Protein 3PMC (pdb70)

InterPro domains:
  IPR018984 Histidine kinase, N-terminal [PF09385] (6-133)

Foldseek 3Di:
DDVLLVVCVVCVVVLLVVLVVPADADPLQPCSVVVSVLVSVLSVVLSCLVVVNDDLVVCLVSLLVLLVSCVVSVDDCVSVVVSLVSSLVVSLVVLVVVDDDPVVNVVVVVSSCVNSVSSSVSNVVSNVVVVD/DDPLLVVCVVCVVVLLVVLLVVADDDPQQPCSVVVSVLSSVLSVVLSCLLVVNDDLVVCLVSLLVVLVSCLVRVDDLVSVVVSLVSSLVVSLVVLVVVPDDPVVNVSVVVSSCVNSVSSSVSNVVSNVVVND

B-factor: mean 22.73, std 10.85, range [8.22, 126.39]

CATH classification: 1.10.490.70

Organism: Bacillus anthracis (NCBI:txid1392)

Solvent-accessible surface area: 14023 Å² total; per-residue (Å²): 249,24,122,1,6,163,81,0,106,132,127,75,137,136,15,13,46,43,21,110,137,105,20,59,48,82,146,175,10,80,73,61,96,50,23,31,119,13,14,81,90,15,13,56,2,1,8,68,27,5,88,134,106,29,59,42,116,90,1,34,130,10,0,112,82,11,0,105,11,16,24,66,9,185,16,27,0,0,28,17,1,57,12,11,14,22,14,8,96,46,2,22,63,11,2,63,153,53,124,22,97,41,147,58,4,36,49,10,0,114,45,0,16,73,2,10,29,33,7,15,42,70,0,0,52,5,4,28,101,61,110,108,232,24,121,2,6,182,75,0,118,136,99,50,157,127,16,15,61,64,22,120,170,127,19,65,49,109,145,143,4,78,70,58,109,38,22,28,115,11,13,83,96,15,10,37,4,2,4,71,28,5,91,129,121,26,39,42,120,96,1,37,127,7,0,80,64,10,0,115,14,15,36,87,1,161,5,7,0,0,19,16,1,58,13,11,14,22,15,7,97,61,2,20,55,13,2,60,149,56,113,21,93,51,148,46,4,41,49,10,0,126,45,0,14,72,2,10,27,39,6,15,54,48,0,0,47,6,1,21,110,78,97,121

Sequence (264 aa):
KCLLCRYLKERQEKFISDDWKKKKVIIRERDPYKEEIIKNGEHLLSAFIMYLKEEISLQEIEITSKKIARERIDAKVNIAEFIHNTNVAKIEIMNILTLLNPDLQQYQALVKKINQFFDHLIYYTVHSYYEQKAKCLLCRYLKERQEKFISSDWKKKVIIRERDPYKEEIIKNGEHLLSAFIMYLKEEISLQEIEITSKKIARERIDAKVNIAEFIHNTNVAKIEIMNILTLLNPDLQQYQALVKKINQFFDHLIYYTVHSYYEQKA

Nearest PDB structures (foldseek):
  3pmc-assembly1_B  TM=1.005E+00  e=5.999E-17  Bacillus anthracis
  3pmd-assembly1_A-2  TM=9.878E-01  e=1.302E-11  Bacillus anthracis
  5ohe-assembly2_D  TM=7.450E-01  e=3.842E-01  Anaeromyxobacter sp. Fw109-5
  5ohf-assembly2_C  TM=7.353E-01  e=4.047E-01  Anaeromyxobacter sp. Fw109-5
  4zva-assembly1_B  TM=7.658E-01  e=6.138E-01  Escherichia coli K-12

Secondary structure (DSSP, 8-state):
--HHHHHHHHTHHHHHHHHHTTS---TT-TTHHHHHHHHHHHHHHHHHHHTTSS-GGGGHHHHHHHHHHHHHHT--THHHHHHHHHHHHHHHHHHHHT---HHHHHHHHHHHHHHHHHHHHHHHHHHHHHH-/--HHHHHHHHHHHHHHHHHHTTS---TT-TTHHHHHHHHHHHHHHHHHHHTT-S-GGGGHHHHHHHHHHHHHHT--THHHHHHHHHHHHHHHHHHHHH---HHHHHHHHHHHHHHHHHHHHHHHHHHHHHH-

Radius of gyration: 18.43 Å; Cα contacts (8 Å, |Δi|>4): 220; chains: 2; bounding box: 42×44×47 Å

Structure (mmCIF, N/CA/C/O backbone):
data_3PMC
#
_entry.id   3PMC
#
_cell.length_a   44.110
_cell.length_b   62.620
_cell.length_c   124.760
_cell.angle_alpha   90.00
_cell.angle_beta   90.00
_cell.angle_gamma   90.00
#
_symmetry.space_group_name_H-M   'P 21 21 21'
#
loop_
_entity.id
_entity.type
_entity.pdbx_description
1 polymer 'Uncharacterized protein pXO2-61/BXB0075/GBAA_pXO2_0075'
2 non-polymer 'IODIDE ION'
3 non-polymer 'CHLORIDE ION'
4 water water
#
loop_
_atom_site.group_PDB
_atom_site.id
_atom_site.type_symbol
_atom_site.label_atom_id
_atom_site.label_alt_id
_atom_site.label_comp_id
_atom_site.label_asym_id
_atom_site.label_entity_id
_atom_site.label_seq_id
_atom_site.pdbx_PDB_ins_code
_atom_site.Cartn_x
_atom_site.Cartn_y
_atom_site.Cartn_z
_atom_site.occupancy
_atom_site.B_iso_or_equiv
_atom_site.auth_seq_id
_atom_site.auth_comp_id
_atom_site.auth_asym_id
_atom_site.auth_atom_id
_atom_site.pdbx_PDB_model_num
ATOM 1 N N . LYS A 1 8 ? 16.337 23.297 30.484 1.00 48.50 5 LYS A N 1
ATOM 2 C CA . LYS A 1 8 ? 15.413 24.368 30.967 1.00 47.82 5 LYS A CA 1
ATOM 3 C C . LYS A 1 8 ? 14.070 24.311 30.236 1.00 45.53 5 LYS A C 1
ATOM 4 O O . LYS A 1 8 ? 13.266 25.243 30.322 1.00 46.96 5 LYS A O 1
ATOM 10 N N . CYS A 1 9 ? 13.834 23.212 29.521 1.00 42.34 6 CYS A N 1
ATOM 11 C CA . CYS A 1 9 ? 12.650 23.071 28.688 1.00 38.28 6 CYS A CA 1
ATOM 12 C C . CYS A 1 9 ? 12.201 21.599 28.552 1.00 34.12 6 CYS A C 1
ATOM 13 O O . CYS A 1 9 ? 12.716 20.819 27.729 1.00 30.33 6 CYS A O 1
ATOM 16 N N . LEU A 1 10 ? 11.228 21.234 29.378 1.00 28.81 7 LEU A N 1
ATOM 17 C CA . LEU A 1 10 ? 10.665 19.884 29.365 1.00 25.92 7 LEU A CA 1
ATOM 18 C C . LEU A 1 10 ? 9.888 19.621 28.084 1.00 24.19 7 LEU A C 1
ATOM 19 O O . LEU A 1 10 ? 9.786 18.494 27.627 1.00 22.49 7 LEU A O 1
ATOM 24 N N . LEU A 1 11 ? 9.317 20.672 27.518 1.00 21.75 8 LEU A N 1
ATOM 25 C CA . LEU A 1 11 ? 8.589 20.538 26.276 1.00 21.37 8 LEU A CA 1
ATOM 26 C C . LEU A 1 11 ? 9.477 19.979 25.169 1.00 20.82 8 LEU A C 1
ATOM 27 O O . LEU A 1 11 ? 9.061 19.080 24.443 1.00 20.68 8 LEU A O 1
ATOM 32 N N . CYS A 1 12 ? 10.689 20.509 25.068 1.00 22.38 9 CYS A N 1
ATOM 33 C CA . CYS A 1 12 ? 11.674 20.007 24.112 1.00 23.69 9 CYS A CA 1
ATOM 34 C C . CYS A 1 12 ? 11.999 18.543 24.327 1.00 23.55 9 CYS A C 1
ATOM 35 O O . CYS A 1 12 ? 12.013 17.754 23.391 1.00 23.24 9 CYS A O 1
ATOM 38 N N . ARG A 1 13 ? 12.259 18.181 25.581 1.00 23.54 10 ARG A N 1
ATOM 39 C CA . ARG A 1 13 ? 12.619 16.805 25.913 1.00 23.70 10 ARG A CA 1
ATOM 40 C C . ARG A 1 13 ? 11.489 15.853 25.564 1.00 21.67 10 ARG A C 1
ATOM 41 O O . ARG A 1 13 ? 11.705 14.769 25.024 1.00 22.81 10 ARG A O 1
ATOM 49 N N . TYR A 1 14 ? 10.269 16.262 25.893 1.00 19.42 11 TYR A N 1
ATOM 50 C CA . TYR A 1 14 ? 9.096 15.467 25.620 1.00 18.85 11 TYR A CA 1
ATOM 51 C C . TYR A 1 14 ? 8.969 15.239 24.119 1.00 19.69 11 TYR A C 1
ATOM 52 O O . TYR A 1 14 ? 8.807 14.120 23.671 1.00 20.51 11 TYR A O 1
ATOM 61 N N . LEU A 1 15 ? 9.025 16.319 23.354 1.00 19.47 12 LEU A N 1
ATOM 62 C CA . LEU A 1 15 ? 8.899 16.221 21.906 1.00 20.72 12 LEU A CA 1
ATOM 63 C C . LEU A 1 15 ? 10.049 15.446 21.293 1.00 21.21 12 LEU A C 1
ATOM 64 O O . LEU A 1 15 ? 9.824 14.695 20.353 1.00 24.28 12 LEU A O 1
ATOM 69 N N . LYS A 1 16 ? 11.269 15.660 21.791 1.00 23.28 13 LYS A N 1
ATOM 70 C CA . LYS A 1 16 ? 12.447 14.954 21.260 1.00 26.53 13 LYS A CA 1
ATOM 71 C C . LYS A 1 16 ? 12.267 13.456 21.443 1.00 27.91 13 LYS A C 1
ATOM 72 O O . LYS A 1 16 ? 12.509 12.683 20.518 1.00 29.37 13 LYS A O 1
ATOM 78 N N . GLU A 1 17 ? 11.822 13.054 22.634 1.00 27.38 14 GLU A N 1
ATOM 79 C CA . GLU A 1 17 ? 11.569 11.650 22.938 1.00 29.35 14 GLU A CA 1
ATOM 80 C C . GLU A 1 17 ? 10.381 11.028 22.244 1.00 28.78 14 GLU A C 1
ATOM 81 O O . GLU A 1 17 ? 10.444 9.857 21.870 1.00 30.43 14 GLU A O 1
ATOM 87 N N . ARG A 1 18 ? 9.308 11.802 22.062 1.00 25.78 15 ARG A N 1
ATOM 88 C CA . ARG A 1 18 ? 8.040 11.280 21.578 1.00 25.65 15 ARG A CA 1
ATOM 89 C C . ARG A 1 18 ? 7.856 11.614 20.083 1.00 24.86 15 ARG A C 1
ATOM 90 O O . ARG A 1 18 ? 6.747 11.490 19.576 1.00 26.06 15 ARG A O 1
ATOM 98 N N . GLN A 1 19 ? 8.936 12.026 19.414 1.00 25.76 16 GLN A N 1
ATOM 99 C CA . GLN A 1 19 ? 8.876 12.573 18.028 1.00 28.17 16 GLN A CA 1
ATOM 100 C C . GLN A 1 19 ? 8.218 11.669 16.995 1.00 27.01 16 GLN A C 1
ATOM 101 O O . GLN A 1 19 ? 7.391 12.127 16.191 1.00 25.58 16 GLN A O 1
ATOM 107 N N . GLU A 1 20 ? 8.585 10.389 16.996 1.00 28.29 17 GLU A N 1
ATOM 108 C CA . GLU A 1 20 ? 7.992 9.424 16.074 1.00 29.31 17 GLU A CA 1
ATOM 109 C C . GLU A 1 20 ? 6.496 9.296 16.363 1.00 26.94 17 GLU A C 1
ATOM 110 O O . GLU A 1 20 ? 5.676 9.344 15.440 1.00 28.97 17 GLU A O 1
ATOM 116 N N . LYS A 1 21 ? 6.133 9.247 17.643 1.00 26.13 18 LYS A N 1
ATOM 117 C CA . LYS A 1 21 ? 4.718 9.180 18.042 1.00 24.95 18 LYS A CA 1
ATOM 118 C C . LYS A 1 21 ? 3.942 10.480 17.702 1.00 24.04 18 LYS A C 1
ATOM 119 O O . LYS A 1 21 ? 2.809 10.434 17.241 1.00 24.30 18 LYS A O 1
ATOM 125 N N . PHE A 1 22 ? 4.529 11.633 17.972 1.00 21.99 19 PHE A N 1
ATOM 126 C CA . PHE A 1 22 ? 3.862 12.890 17.662 1.00 21.13 19 PHE A CA 1
ATOM 127 C C . PHE A 1 22 ? 3.481 12.914 16.181 1.00 20.56 19 PHE A C 1
ATOM 128 O O . PHE A 1 22 ? 2.364 13.296 15.821 1.00 18.54 19 PHE A O 1
ATOM 136 N N . ILE A 1 23 ? 4.442 12.544 15.336 1.00 20.04 20 ILE A N 1
ATOM 137 C CA . ILE A 1 23 ? 4.242 12.586 13.888 1.00 20.81 20 ILE A CA 1
ATOM 138 C C . ILE A 1 23 ? 3.188 11.569 13.476 1.00 21.15 20 ILE A C 1
ATOM 139 O O . ILE A 1 23 ? 2.367 11.833 12.603 1.00 21.26 20 ILE A O 1
ATOM 144 N N . SER A 1 24 ? 3.225 10.387 14.091 1.00 22.96 21 SER A N 1
ATOM 145 C CA . SER A 1 24 ? 2.239 9.369 13.806 1.00 24.69 21 SER A CA 1
ATOM 146 C C . SER A 1 24 ? 0.813 9.836 14.091 1.00 24.54 21 SER A C 1
ATOM 147 O O . SER A 1 24 ? -0.073 9.652 13.268 1.00 26.95 21 SER A O 1
ATOM 151 N N . ASP A 1 25 ? 0.615 10.480 15.239 1.00 24.66 22 ASP A N 1
ATOM 152 C CA A ASP A 1 25 ? -0.684 11.035 15.641 0.50 25.29 22 ASP A CA 1
ATOM 153 C CA B ASP A 1 25 ? -0.694 11.008 15.614 0.50 24.97 22 ASP A CA 1
ATOM 154 C C . ASP A 1 25 ? -1.114 12.163 14.698 1.00 24.14 22 ASP A C 1
ATOM 155 O O . ASP A 1 25 ? -2.280 12.274 14.326 1.00 23.91 22 ASP A O 1
ATOM 164 N N . TRP A 1 26 ? -0.161 13.010 14.347 1.00 20.74 23 TRP A N 1
ATOM 165 C CA . TRP A 1 26 ? -0.404 14.143 13.449 1.00 18.44 23 TRP A CA 1
ATOM 166 C C . TRP A 1 26 ? -0.887 13.678 12.083 1.00 20.01 23 TRP A C 1
ATOM 167 O O . TRP A 1 26 ? -1.868 14.215 11.542 1.00 18.20 23 TRP A O 1
ATOM 178 N N . LYS A 1 27 ? -0.214 12.661 11.545 1.00 20.52 24 LYS A N 1
ATOM 179 C CA A LYS A 1 27 ? -0.538 12.109 10.234 0.50 23.12 24 LYS A CA 1
ATOM 180 C CA B LYS A 1 27 ? -0.547 12.122 10.229 0.50 23.17 24 LYS A CA 1
ATOM 181 C C . LYS A 1 27 ? -2.005 11.672 10.180 1.00 23.69 24 LYS A C 1
ATOM 182 O O . LYS A 1 27 ? -2.633 11.720 9.119 1.00 26.36 24 LYS A O 1
ATOM 193 N N . LYS A 1 28 ? -2.554 11.248 11.323 1.00 24.80 25 LYS A N 1
ATOM 194 C CA . LYS A 1 28 ? -3.961 10.805 11.403 1.00 26.61 25 LYS A CA 1
ATOM 195 C C . LYS A 1 28 ? -4.974 11.950 11.360 1.00 25.48 25 LYS A C 1
ATOM 196 O O . LYS A 1 28 ? -6.153 11.726 11.129 1.00 28.89 25 LYS A O 1
ATOM 202 N N . LYS A 1 29 ? -4.522 13.185 11.560 1.00 22.54 26 LYS A N 1
ATOM 203 C CA . LYS A 1 29 ? -5.424 14.325 11.704 1.00 22.05 26 LYS A CA 1
ATOM 204 C C . LYS A 1 29 ? -5.347 15.346 10.558 1.00 21.23 26 LYS A C 1
ATOM 205 O O . LYS A 1 29 ? -6.132 16.307 10.508 1.00 23.55 26 LYS A O 1
ATOM 211 N N . VAL A 1 30 ? -4.381 15.164 9.672 1.00 19.64 27 VAL A N 1
ATOM 212 C CA . VAL A 1 30 ? -4.125 16.132 8.600 1.00 17.46 27 VAL A CA 1
ATOM 213 C C . VAL A 1 30 ? -4.848 15.770 7.296 1.00 16.49 27 VAL A C 1
ATOM 214 O O . VAL A 1 30 ? -5.258 14.616 7.097 1.00 19.03 27 VAL A O 1
ATOM 218 N N . ILE A 1 31 ? -4.945 16.764 6.416 1.00 15.60 28 ILE A N 1
ATOM 219 C CA . ILE A 1 31 ? -5.489 16.599 5.073 1.00 14.69 28 ILE A CA 1
ATOM 220 C C . ILE A 1 31 ? -4.354 16.233 4.140 1.00 14.38 28 ILE A C 1
ATOM 221 O O . ILE A 1 31 ? -3.571 17.094 3.774 1.00 14.30 28 ILE A O 1
ATOM 226 N N . ILE A 1 32 ? -4.237 14.944 3.819 1.00 15.38 29 ILE A N 1
ATOM 227 C CA . ILE A 1 32 ? -3.217 14.461 2.896 1.00 15.61 29 ILE A CA 1
ATOM 228 C C . ILE A 1 32 ? -3.867 13.358 2.093 1.00 15.73 29 ILE A C 1
ATOM 229 O O . ILE A 1 32 ? -4.299 12.341 2.646 1.00 19.53 29 ILE A O 1
ATOM 234 N N . ARG A 1 33 ? -3.964 13.560 0.790 1.00 14.74 30 ARG A N 1
ATOM 235 C CA . ARG A 1 33 ? -4.626 12.567 -0.062 1.00 15.81 30 ARG A CA 1
ATOM 236 C C . ARG A 1 33 ? -3.592 11.653 -0.699 1.00 17.53 30 ARG A C 1
ATOM 237 O O . ARG A 1 33 ? -2.487 12.075 -1.020 1.00 17.26 30 ARG A O 1
ATOM 245 N N . GLU A 1 34 ? -3.978 10.408 -0.939 1.00 18.90 31 GLU A N 1
ATOM 246 C CA . GLU A 1 34 ? -3.074 9.447 -1.566 1.00 19.98 31 GLU A CA 1
ATOM 247 C C . GLU A 1 34 ? -2.630 9.905 -2.967 1.00 19.17 31 GLU A C 1
ATOM 248 O O . GLU A 1 34 ? -1.532 9.561 -3.425 1.00 21.74 31 GLU A O 1
ATOM 254 N N . ARG A 1 35 ? -3.467 10.698 -3.642 1.00 17.53 32 ARG A N 1
ATOM 255 C CA . ARG A 1 35 ? -3.139 11.249 -4.975 1.00 18.24 32 ARG A CA 1
ATOM 256 C C . ARG A 1 35 ? -2.126 12.386 -4.970 1.00 18.06 32 ARG A C 1
ATOM 257 O O . ARG A 1 35 ? -1.706 12.847 -6.032 1.00 20.62 32 ARG A O 1
ATOM 265 N N . ASP A 1 36 ? -1.755 12.859 -3.784 1.00 17.39 33 ASP A N 1
ATOM 266 C CA . ASP A 1 36 ? -0.800 13.952 -3.662 1.00 17.41 33 ASP A CA 1
ATOM 267 C C . ASP A 1 36 ? 0.579 13.497 -4.135 1.00 16.61 33 ASP A C 1
ATOM 268 O O . ASP A 1 36 ? 1.116 12.555 -3.587 1.00 17.92 33 ASP A O 1
ATOM 273 N N . PRO A 1 37 ? 1.155 14.191 -5.133 1.00 17.43 34 PRO A N 1
ATOM 274 C CA . PRO A 1 37 ? 2.447 13.754 -5.668 1.00 18.23 34 PRO A CA 1
ATOM 275 C C . PRO A 1 37 ? 3.588 13.842 -4.679 1.00 17.63 34 PRO A C 1
ATOM 276 O O . PRO A 1 37 ? 4.625 13.201 -4.882 1.00 19.91 34 PRO A O 1
ATOM 280 N N . TYR A 1 38 ? 3.398 14.630 -3.619 1.00 16.66 35 TYR A N 1
ATOM 281 C CA . TYR A 1 38 ? 4.406 14.780 -2.587 1.00 17.28 35 TYR A CA 1
ATOM 282 C C . TYR A 1 38 ? 3.929 14.314 -1.214 1.00 17.44 35 TYR A C 1
ATOM 283 O O . TYR A 1 38 ? 4.450 14.756 -0.192 1.00 17.57 35 TYR A O 1
ATOM 292 N N . LYS A 1 39 ? 2.996 13.364 -1.173 1.00 16.56 36 LYS A N 1
ATOM 293 C CA . LYS A 1 39 ? 2.509 12.884 0.109 1.00 18.03 36 LYS A CA 1
ATOM 294 C C . LYS A 1 39 ? 3.634 12.440 1.042 1.00 19.51 36 LYS A C 1
ATOM 295 O O . LYS A 1 39 ? 3.609 12.779 2.219 1.00 18.63 36 LYS A O 1
ATOM 301 N N . GLU A 1 40 ? 4.641 11.757 0.506 1.00 19.10 37 GLU A N 1
ATOM 302 C CA . GLU A 1 40 ? 5.719 11.244 1.347 1.00 19.72 37 GLU A CA 1
ATOM 303 C C . GLU A 1 40 ? 6.599 12.394 1.868 1.00 17.97 37 GLU A C 1
ATOM 304 O O . GLU A 1 40 ? 7.078 12.377 3.012 1.00 19.30 37 GLU A O 1
ATOM 310 N N . GLU A 1 41 ? 6.785 13.403 1.035 1.00 18.24 38 GLU A N 1
ATOM 311 C CA . GLU A 1 41 ? 7.582 14.566 1.407 1.00 18.75 38 GLU A CA 1
ATOM 312 C C . GLU A 1 41 ? 6.900 15.384 2.498 1.00 16.98 38 GLU A C 1
ATOM 313 O O . GLU A 1 41 ? 7.565 16.027 3.311 1.00 18.44 38 GLU A O 1
ATOM 319 N N . ILE A 1 42 ? 5.574 15.399 2.496 1.00 15.45 39 ILE A N 1
ATOM 320 C CA . ILE A 1 42 ? 4.844 16.134 3.538 1.00 14.64 39 ILE A CA 1
ATOM 321 C C . ILE A 1 42 ? 5.274 15.623 4.912 1.00 13.77 39 ILE A C 1
ATOM 322 O O . ILE A 1 42 ? 5.530 16.400 5.838 1.00 14.90 39 ILE A O 1
ATOM 327 N N . ILE A 1 43 ? 5.348 14.304 5.052 1.00 14.37 40 ILE A N 1
ATOM 328 C CA . ILE A 1 43 ? 5.734 13.702 6.308 1.00 15.42 40 ILE A CA 1
ATOM 329 C C . ILE A 1 43 ? 7.197 14.023 6.633 1.00 15.66 40 ILE A C 1
ATOM 330 O O . ILE A 1 43 ? 7.518 14.385 7.751 1.00 16.21 40 ILE A O 1
ATOM 335 N N . LYS A 1 44 ? 8.074 13.925 5.639 1.00 14.91 41 LYS A N 1
ATOM 336 C CA . LYS A 1 44 ? 9.491 14.253 5.861 1.00 14.76 41 LYS A CA 1
ATOM 337 C C . LYS A 1 44 ? 9.672 15.729 6.241 1.00 14.29 41 LYS A C 1
ATOM 33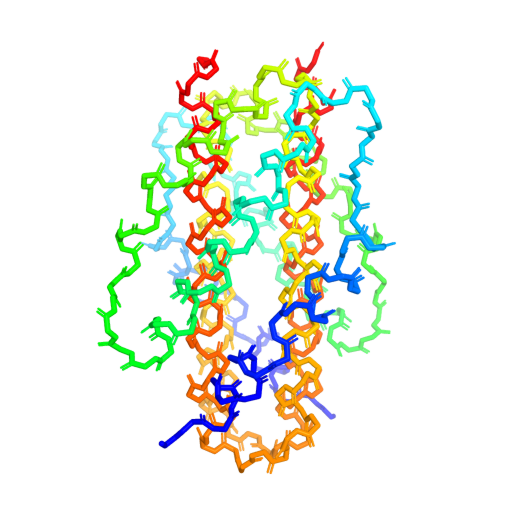8 O O . LYS A 1 44 ? 10.509 16.055 7.090 1.00 15.34 41 LYS A O 1
ATOM 344 N N . ASN A 1 45 ? 8.931 16.617 5.587 1.00 13.41 42 ASN A N 1
ATOM 345 C CA . ASN A 1 45 ? 8.973 18.029 5.939 1.00 13.67 42 ASN A CA 1
ATOM 346 C C . ASN A 1 45 ? 8.520 18.229 7.383 1.00 13.36 42 ASN A C 1
ATOM 347 O O . ASN A 1 45 ? 9.075 19.031 8.126 1.00 14.03 42 ASN A O 1
ATOM 352 N N . GLY A 1 46 ? 7.471 17.511 7.764 1.00 13.86 43 GLY A N 1
ATOM 353 C CA . GLY A 1 46 ? 6.961 17.578 9.127 1.00 13.92 43 GLY A CA 1
ATOM 354 C C . GLY A 1 46 ? 7.976 17.144 10.167 1.00 14.10 43 GLY A C 1
ATOM 355 O O . GLY A 1 46 ? 8.126 17.767 11.221 1.00 15.11 43 GLY A O 1
ATOM 356 N N . GLU A 1 47 ? 8.652 16.041 9.886 1.00 14.85 44 GLU A N 1
ATOM 357 C CA . GLU A 1 47 ? 9.680 15.510 10.764 1.00 15.36 44 GLU A CA 1
ATOM 358 C C . GLU A 1 47 ? 10.796 16.541 10.889 1.00 14.85 44 GLU A C 1
ATOM 359 O O . GLU A 1 47 ? 11.320 16.786 11.975 1.00 16.23 44 GLU A O 1
ATOM 365 N N . HIS A 1 48 ? 11.209 17.106 9.764 1.00 14.49 45 HIS A N 1
ATOM 366 C CA . HIS A 1 48 ? 12.288 18.087 9.783 1.00 13.81 45 HIS A CA 1
ATOM 367 C C . HIS A 1 48 ? 11.875 19.314 10.599 1.00 12.63 45 HIS A C 1
ATOM 368 O O . HIS A 1 48 ? 12.648 19.817 11.421 1.00 14.29 45 HIS A O 1
ATOM 375 N N . LEU A 1 49 ? 10.673 19.831 10.363 1.00 13.32 46 LEU A N 1
ATOM 376 C CA . LEU A 1 49 ? 10.272 21.060 11.026 1.00 11.46 46 LEU A CA 1
ATOM 377 C C . LEU A 1 49 ? 9.999 20.859 12.518 1.00 12.45 46 LEU A C 1
ATOM 378 O O . LEU A 1 49 ? 10.207 21.775 13.290 1.00 13.58 46 LEU A O 1
ATOM 383 N N . LEU A 1 50 ? 9.600 19.662 12.931 1.00 13.31 47 LEU A N 1
ATOM 384 C CA . LEU A 1 50 ? 9.489 19.374 14.363 1.00 12.79 47 LEU A CA 1
ATOM 385 C C . LEU A 1 50 ? 10.879 19.441 15.001 1.00 14.25 47 LEU A C 1
ATOM 386 O O . LEU A 1 50 ? 11.049 20.017 16.072 1.00 14.01 47 LEU A O 1
ATOM 391 N N . SER A 1 51 ? 11.885 18.871 14.344 1.00 14.80 48 SER A N 1
ATOM 392 C CA . SER A 1 51 ? 13.247 19.002 14.840 1.00 14.88 48 SER A CA 1
ATOM 393 C C . SER A 1 51 ? 13.693 20.465 14.900 1.00 14.24 48 SER A C 1
ATOM 394 O O . SER A 1 51 ? 14.330 20.878 15.858 1.00 16.06 48 SER A O 1
ATOM 397 N N . ALA A 1 52 ? 13.344 21.248 13.880 1.00 13.19 49 ALA A N 1
ATOM 398 C CA . ALA A 1 52 ? 13.703 22.646 13.836 1.00 13.17 49 ALA A CA 1
ATOM 399 C C . ALA A 1 52 ? 13.011 23.413 14.958 1.00 13.30 49 ALA A C 1
ATOM 400 O O . ALA A 1 52 ? 13.606 24.286 15.570 1.00 14.68 49 ALA A O 1
ATOM 402 N N . PHE A 1 53 ? 11.754 23.068 15.227 1.00 13.25 50 PHE A N 1
ATOM 403 C CA . PHE A 1 53 ? 10.981 23.691 16.315 1.00 13.49 50 PHE A CA 1
ATOM 404 C C . PHE A 1 53 ? 11.693 23.485 17.653 1.00 13.52 50 PHE A C 1
ATOM 405 O O . PHE A 1 53 ? 11.836 24.409 18.456 1.00 14.17 50 PHE A O 1
ATOM 413 N N . ILE A 1 54 ? 12.161 22.266 17.880 1.00 14.60 51 ILE A N 1
ATOM 414 C CA . ILE A 1 54 ? 12.861 21.933 19.112 1.00 15.73 51 ILE A CA 1
ATOM 415 C C . ILE A 1 54 ? 14.136 22.763 19.225 1.00 16.96 51 ILE A C 1
ATOM 416 O O . ILE A 1 54 ? 14.407 23.351 20.265 1.00 17.50 51 ILE A O 1
ATOM 421 N N . MET A 1 55 ? 14.891 22.848 18.133 1.00 16.13 52 MET A N 1
ATOM 422 C CA . MET A 1 55 ? 16.086 23.685 18.119 1.00 17.40 52 MET A CA 1
ATOM 423 C C . MET A 1 55 ? 15.774 25.164 18.348 1.00 17.94 52 MET A C 1
ATOM 424 O O . MET A 1 55 ? 16.542 25.872 19.001 1.00 18.95 52 MET A O 1
ATOM 429 N N . TYR A 1 56 ? 14.637 25.625 17.838 1.00 16.29 53 TYR A N 1
ATOM 430 C CA . TYR A 1 56 ? 14.239 27.011 18.037 1.00 16.17 53 TYR A CA 1
ATOM 431 C C . TYR A 1 56 ? 13.911 27.269 19.519 1.00 17.16 53 TYR A C 1
ATOM 432 O O . TYR A 1 56 ? 14.303 28.288 20.101 1.00 17.56 53 TYR A O 1
ATOM 441 N N . LEU A 1 57 ? 13.193 26.346 20.136 1.00 16.67 54 LEU A N 1
ATOM 442 C CA . LEU A 1 57 ? 12.881 26.479 21.551 1.00 19.29 54 LEU A CA 1
ATOM 443 C C . LEU A 1 57 ? 14.153 26.548 22.380 1.00 19.89 54 LEU A C 1
ATOM 444 O O . LEU A 1 57 ? 14.195 27.266 23.381 1.00 22.42 54 LEU A O 1
ATOM 449 N N . LYS A 1 58 ? 15.167 25.784 21.973 1.00 20.39 55 LYS A N 1
ATOM 450 C CA . LYS A 1 58 ? 16.473 25.754 22.654 1.00 22.84 55 LYS A CA 1
ATOM 451 C C . LYS A 1 58 ? 17.398 26.909 22.260 1.00 23.80 55 LYS A C 1
ATOM 452 O O . LYS A 1 58 ? 18.550 26.975 22.718 1.00 26.46 55 LYS A O 1
ATOM 458 N N . GLU A 1 59 ? 16.900 27.806 21.411 1.00 23.90 56 GLU A N 1
ATOM 459 C CA . GLU A 1 59 ? 17.627 28.991 20.942 1.00 24.86 56 GLU A CA 1
ATOM 460 C C . GLU A 1 59 ? 18.897 28.627 20.149 1.00 24.39 56 GLU A C 1
ATOM 461 O O . GLU A 1 59 ? 19.904 29.352 20.188 1.00 27.07 56 GLU A O 1
ATOM 467 N N . GLU A 1 60 ? 18.829 27.509 19.421 1.00 23.56 57 GLU A N 1
ATOM 468 C CA . GLU A 1 60 ? 19.931 26.987 18.611 1.00 24.64 57 GLU A CA 1
ATOM 469 C C . GLU A 1 60 ? 19.838 27.338 17.123 1.00 24.14 57 GLU A C 1
ATOM 470 O O . GLU A 1 60 ? 20.814 27.212 16.377 1.00 26.76 57 GLU A O 1
ATOM 476 N N . ILE A 1 61 ? 18.658 27.766 16.690 1.00 21.87 58 ILE A N 1
ATOM 477 C CA . ILE A 1 61 ? 18.479 28.312 15.350 1.00 21.22 58 ILE A CA 1
ATOM 478 C C . ILE A 1 61 ? 17.646 29.584 15.422 1.00 20.52 58 ILE A C 1
ATOM 479 O O . ILE A 1 61 ? 16.962 29.846 16.402 1.00 19.65 58 ILE A O 1
ATOM 484 N N . SER A 1 62 ? 17.750 30.382 14.373 1.00 21.32 59 SER A N 1
ATOM 485 C CA . SER A 1 62 ? 16.883 31.525 14.188 1.00 20.83 59 SER A CA 1
ATOM 486 C C . SER A 1 62 ? 15.777 31.151 13.224 1.00 19.64 59 SER A C 1
ATOM 487 O O . SER A 1 62 ? 15.913 30.208 12.450 1.00 19.73 59 SER A O 1
ATOM 490 N N . LEU A 1 63 ? 14.702 31.922 13.248 1.00 18.37 60 LEU A N 1
ATOM 491 C CA . LEU A 1 63 ? 13.562 31.687 12.363 1.00 18.83 60 LEU A CA 1
ATOM 492 C C . LEU A 1 63 ? 13.928 31.752 10.887 1.00 17.79 60 LEU A C 1
ATOM 493 O O . LEU A 1 63 ? 13.323 31.070 10.077 1.00 17.86 60 LEU A O 1
ATOM 498 N N . GLN A 1 64 ? 14.920 32.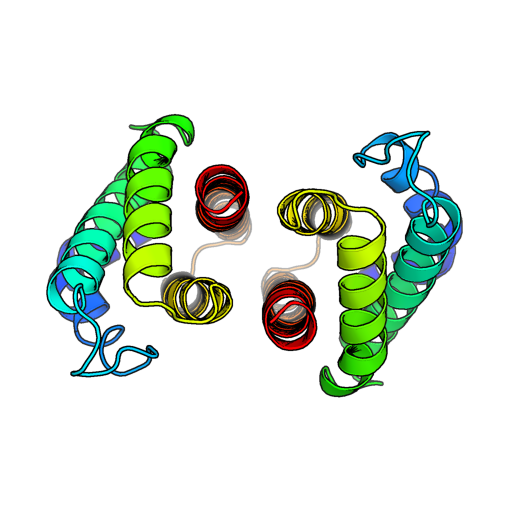556 10.516 1.00 18.60 61 GLN A N 1
ATOM 499 C CA . GLN A 1 64 ? 15.325 32.630 9.103 1.00 19.55 61 GLN A CA 1
ATOM 500 C C . GLN A 1 64 ? 15.693 31.278 8.528 1.00 19.19 61 GLN A C 1
ATOM 501 O O . GLN A 1 64 ? 15.537 31.044 7.335 1.00 19.02 61 GLN A O 1
ATOM 507 N N . GLU A 1 65 ? 16.182 30.391 9.390 1.00 18.42 62 GLU A N 1
ATOM 508 C CA . GLU A 1 65 ? 16.691 29.101 8.951 1.00 19.27 62 GLU A CA 1
ATOM 509 C C . GLU A 1 65 ? 15.597 28.141 8.463 1.00 18.44 62 GLU A C 1
ATOM 510 O O . GLU A 1 65 ? 15.924 27.171 7.798 1.00 21.11 62 GLU A O 1
ATOM 516 N N . ILE A 1 66 ? 14.314 28.423 8.737 1.00 16.52 63 ILE A N 1
ATOM 517 C CA . ILE A 1 66 ? 13.231 27.594 8.184 1.00 16.14 63 ILE A CA 1
ATOM 518 C C . ILE A 1 66 ? 12.659 28.139 6.876 1.00 15.81 63 ILE A C 1
ATOM 519 O O . ILE A 1 66 ? 11.808 27.503 6.265 1.00 16.31 63 ILE A O 1
ATOM 524 N N . GLU A 1 67 ? 13.127 29.302 6.430 1.00 15.14 64 GLU A N 1
ATOM 525 C CA . GLU A 1 67 ? 12.593 29.888 5.188 1.00 15.46 64 GLU A CA 1
ATOM 526 C C . GLU A 1 67 ? 12.864 29.038 3.944 1.00 15.75 64 GLU A C 1
ATOM 527 O O . GLU A 1 67 ? 12.011 28.943 3.057 1.00 16.19 64 GLU A O 1
ATOM 533 N N . ILE A 1 68 ? 14.030 28.405 3.877 1.00 16.09 65 ILE A N 1
ATOM 534 C CA . ILE A 1 68 ? 14.339 27.518 2.753 1.00 17.49 65 ILE A CA 1
ATOM 535 C C . ILE A 1 68 ? 13.332 26.350 2.698 1.00 15.24 65 ILE A C 1
ATOM 536 O O . ILE A 1 68 ? 12.872 25.990 1.622 1.00 17.38 65 ILE A O 1
ATOM 541 N N . THR A 1 69 ? 12.949 25.812 3.862 1.00 16.22 66 THR A N 1
ATOM 542 C CA . THR A 1 69 ? 11.997 24.725 3.914 1.00 15.03 66 THR A CA 1
ATOM 543 C C . THR A 1 69 ? 10.623 25.238 3.472 1.00 13.27 66 THR A C 1
ATOM 544 O O . THR A 1 69 ? 9.878 24.541 2.763 1.00 14.57 66 THR A O 1
ATOM 548 N N . SER A 1 70 ? 10.285 26.456 3.885 1.00 12.63 67 SER A N 1
ATOM 549 C CA . SER A 1 70 ? 8.999 27.070 3.476 1.00 13.93 67 SER A CA 1
ATOM 550 C C . SER A 1 70 ? 8.887 27.174 1.960 1.00 12.74 67 SER A C 1
ATOM 551 O O . SER A 1 70 ? 7.812 26.932 1.387 1.00 13.79 67 SER A O 1
ATOM 554 N N . LYS A 1 71 ? 9.986 27.546 1.307 1.00 12.87 68 LYS A N 1
ATOM 555 C CA . LYS A 1 71 ? 9.992 27.710 -0.131 1.00 13.75 68 LYS A CA 1
ATOM 556 C C . LYS A 1 71 ? 9.791 26.343 -0.809 1.00 12.90 68 LYS A C 1
ATOM 557 O O . LYS A 1 71 ? 9.092 26.239 -1.824 1.00 14.05 68 LYS A O 1
ATOM 563 N N . LYS A 1 72 ? 10.414 25.309 -0.244 1.00 12.57 69 LYS A N 1
ATOM 564 C CA . LYS A 1 72 ? 10.272 23.932 -0.714 1.00 13.63 69 LYS A CA 1
ATOM 565 C C . LYS A 1 72 ? 8.819 23.431 -0.583 1.00 12.49 69 LYS A C 1
ATOM 566 O O . LYS A 1 72 ? 8.244 22.871 -1.529 1.00 14.52 69 LYS A O 1
ATOM 572 N N . ILE A 1 73 ? 8.229 23.622 0.586 1.00 12.81 70 ILE A N 1
ATOM 573 C CA . ILE A 1 73 ? 6.835 23.269 0.777 1.00 12.20 70 ILE A CA 1
ATOM 574 C C . ILE A 1 73 ? 5.949 23.972 -0.245 1.00 11.69 70 ILE A C 1
ATOM 575 O O . ILE A 1 73 ? 5.079 23.346 -0.871 1.00 12.24 70 ILE A O 1
ATOM 580 N N . ALA A 1 74 ? 6.147 25.276 -0.404 1.00 11.94 71 ALA A N 1
ATOM 581 C CA . ALA A 1 74 ? 5.330 26.048 -1.337 1.00 11.43 71 ALA A CA 1
ATOM 582 C C . ALA A 1 74 ? 5.408 25.498 -2.763 1.00 11.89 71 ALA A C 1
ATOM 583 O O . ALA A 1 74 ? 4.379 25.373 -3.426 1.00 13.54 71 ALA A O 1
ATOM 585 N N . ARG A 1 75 ? 6.617 25.163 -3.213 1.00 12.86 72 ARG A N 1
ATOM 586 C CA . ARG A 1 75 ? 6.796 24.574 -4.555 1.00 14.68 72 ARG A CA 1
ATOM 587 C C . ARG A 1 75 ? 6.020 23.246 -4.703 1.00 14.76 72 ARG A C 1
ATOM 588 O O . ARG A 1 75 ? 5.364 22.972 -5.734 1.00 15.50 72 ARG A O 1
ATOM 596 N N . GLU A 1 76 ? 6.095 22.422 -3.664 1.00 13.43 73 GLU A N 1
ATOM 597 C CA . GLU A 1 76 ? 5.418 21.130 -3.660 1.00 13.20 73 GLU A CA 1
ATOM 598 C C . GLU A 1 76 ? 3.903 21.309 -3.679 1.00 13.18 73 GLU A C 1
ATOM 599 O O . GLU A 1 76 ? 3.185 20.581 -4.377 1.00 13.84 73 GLU A O 1
ATOM 605 N N . ARG A 1 77 ? 3.416 22.271 -2.907 1.00 12.42 74 ARG A N 1
ATOM 606 C CA . ARG A 1 77 ? 1.985 22.531 -2.859 1.00 12.25 74 ARG A CA 1
ATOM 607 C C . ARG A 1 77 ? 1.464 23.032 -4.215 1.00 13.08 74 ARG A C 1
ATOM 608 O O . ARG A 1 77 ? 0.335 22.681 -4.628 1.00 13.90 74 ARG A O 1
ATOM 616 N N . ILE A 1 78 ? 2.264 23.860 -4.886 1.00 12.95 75 ILE A N 1
ATOM 617 C CA . ILE A 1 78 ? 1.885 24.313 -6.226 1.00 14.06 75 ILE A CA 1
ATOM 618 C C . ILE A 1 78 ? 1.724 23.095 -7.134 1.00 14.62 75 ILE A C 1
ATOM 619 O O . ILE A 1 78 ? 0.725 22.941 -7.840 1.00 16.18 75 ILE A O 1
ATOM 624 N N . ASP A 1 79 ? 2.710 22.215 -7.104 1.00 16.14 76 ASP A N 1
ATOM 625 C CA . ASP A 1 79 ? 2.677 21.035 -7.961 1.00 17.26 76 ASP A CA 1
ATOM 626 C C . ASP A 1 79 ? 1.535 20.068 -7.625 1.00 16.44 76 ASP A C 1
ATOM 627 O O . ASP A 1 79 ? 1.024 19.358 -8.510 1.00 18.46 76 ASP A O 1
ATOM 632 N N . ALA A 1 80 ? 1.162 20.021 -6.351 1.00 15.07 77 ALA A N 1
ATOM 633 C CA . ALA A 1 80 ? 0.047 19.183 -5.905 1.00 14.75 77 ALA A CA 1
ATOM 634 C C . ALA A 1 80 ? -1.318 19.739 -6.303 1.00 14.54 77 ALA A C 1
ATOM 635 O O . ALA A 1 80 ? -2.323 19.005 -6.236 1.00 15.53 77 ALA A O 1
ATOM 637 N N . LYS A 1 81 ? -1.352 21.017 -6.701 1.00 14.62 78 LYS A N 1
ATOM 638 C CA . LYS A 1 81 ? -2.568 21.670 -7.192 1.00 14.90 78 LYS A CA 1
ATOM 639 C C . LYS A 1 81 ? -3.669 21.692 -6.135 1.00 15.33 78 LYS A C 1
ATOM 640 O O . LYS A 1 81 ? -4.859 21.699 -6.450 1.00 17.49 78 LYS A O 1
ATOM 646 N N . VAL A 1 82 ? -3.261 21.743 -4.865 1.00 13.77 79 VAL A N 1
ATOM 647 C CA . VAL A 1 82 ? -4.202 21.850 -3.750 1.00 14.49 79 VAL A CA 1
ATOM 648 C C . VAL A 1 82 ? -4.352 23.300 -3.287 1.00 13.86 79 VAL A C 1
ATOM 649 O O . VAL A 1 82 ? -3.489 24.152 -3.522 1.00 15.26 79 VAL A O 1
ATOM 653 N N . ASN A 1 83 ? -5.443 23.569 -2.574 1.00 13.68 80 ASN A N 1
ATOM 654 C CA . ASN A 1 83 ? -5.589 24.845 -1.894 1.00 14.10 80 ASN A CA 1
ATOM 655 C C . ASN A 1 83 ? -4.503 24.977 -0.825 1.00 12.98 80 ASN A C 1
ATOM 656 O O . ASN A 1 83 ? -4.378 24.105 0.025 1.00 12.66 80 ASN A O 1
ATOM 661 N N . ILE A 1 84 ? -3.722 26.054 -0.874 1.00 12.86 81 ILE A N 1
ATOM 662 C CA . ILE A 1 84 ? -2.628 26.269 0.086 1.00 12.32 81 ILE A CA 1
ATOM 663 C C . ILE A 1 84 ? -3.133 26.380 1.540 1.00 12.00 81 ILE A C 1
ATOM 664 O O . ILE A 1 84 ? -2.362 26.202 2.481 1.00 11.51 81 ILE A O 1
ATOM 669 N N . ALA A 1 85 ? -4.426 26.637 1.733 1.00 10.66 82 ALA A N 1
ATOM 670 C CA . ALA A 1 85 ? -4.981 26.647 3.096 1.00 10.23 82 ALA A CA 1
ATOM 671 C C . ALA A 1 85 ? -4.908 25.247 3.741 1.00 9.78 82 ALA A C 1
ATOM 672 O O . ALA A 1 85 ? -4.959 25.141 4.956 1.00 10.74 82 ALA A O 1
ATOM 674 N N . GLU A 1 86 ? -4.814 24.168 2.960 1.00 10.43 83 GLU A N 1
ATOM 675 C CA . GLU A 1 86 ? -4.696 22.832 3.571 1.00 10.21 83 GLU A CA 1
ATOM 676 C C . GLU A 1 86 ? -3.404 22.731 4.371 1.00 9.45 83 GLU A C 1
ATOM 677 O O . GLU A 1 86 ? -3.391 22.144 5.469 1.00 11.69 83 GLU A O 1
ATOM 683 N N . PHE A 1 87 ? -2.331 23.306 3.836 1.00 10.13 84 PHE A N 1
ATOM 684 C CA . PHE A 1 87 ? -1.080 23.422 4.573 1.00 10.02 84 PHE A CA 1
ATOM 685 C C . PHE A 1 87 ? -1.271 24.192 5.896 1.00 9.60 84 PHE A C 1
ATOM 686 O O . PHE A 1 87 ? -0.703 23.825 6.935 1.00 9.83 84 PHE A O 1
ATOM 694 N N . ILE A 1 88 ? -2.004 25.285 5.848 1.00 10.07 85 ILE A N 1
ATOM 695 C CA . ILE A 1 88 ? -2.291 26.038 7.075 1.00 9.66 85 ILE A CA 1
ATOM 696 C C . ILE A 1 88 ? -3.034 25.142 8.090 1.00 10.47 85 ILE A C 1
ATOM 697 O O . ILE A 1 88 ? -2.647 25.065 9.270 1.00 10.67 85 ILE A O 1
ATOM 702 N N . HIS A 1 89 ? -4.080 24.448 7.638 1.00 10.49 86 HIS A N 1
ATOM 703 C CA . HIS A 1 89 ? -4.804 23.534 8.521 1.00 10.87 86 HIS A CA 1
ATOM 704 C C . HIS A 1 89 ? -3.855 22.514 9.129 1.00 11.15 86 HIS A C 1
ATOM 705 O O . HIS A 1 89 ? -3.876 22.261 10.333 1.00 11.98 86 HIS A O 1
ATOM 712 N N . ASN A 1 90 ? -3.022 21.921 8.284 1.00 11.49 87 ASN A N 1
ATOM 713 C CA . ASN A 1 90 ? -2.140 20.834 8.727 1.00 11.54 87 ASN A CA 1
ATOM 714 C C . ASN A 1 90 ? -1.103 21.317 9.721 1.00 11.30 87 ASN A C 1
ATOM 715 O O . ASN A 1 90 ? -0.747 20.610 10.676 1.00 12.46 87 ASN A O 1
ATOM 720 N N . THR A 1 91 ? -0.630 22.535 9.502 1.00 10.59 88 THR A N 1
ATOM 721 C CA . THR A 1 91 ? 0.322 23.145 10.423 1.00 10.46 88 THR A CA 1
ATOM 722 C C . THR A 1 91 ? -0.364 23.416 11.758 1.00 10.95 88 THR A C 1
ATOM 723 O O . THR A 1 91 ? 0.200 23.161 12.822 1.00 10.76 88 THR A O 1
ATOM 727 N N . ASN A 1 92 ? -1.576 23.950 11.699 1.00 10.55 89 ASN A N 1
ATOM 728 C CA . ASN A 1 92 ? -2.320 24.238 12.918 1.00 11.57 89 ASN A CA 1
ATOM 729 C C . ASN A 1 92 ? -2.626 22.997 13.748 1.00 11.71 89 ASN A C 1
ATOM 730 O O . ASN A 1 92 ? -2.672 23.066 14.972 1.00 12.57 89 ASN A O 1
ATOM 735 N N . VAL A 1 93 ? -2.815 21.857 13.100 1.00 12.33 90 VAL A N 1
ATOM 736 C CA . VAL A 1 93 ? -3.027 20.623 13.856 1.00 13.40 90 VAL A CA 1
ATOM 737 C C . VAL A 1 93 ? -1.821 20.360 14.758 1.00 13.33 90 VAL A C 1
ATOM 738 O O . VAL A 1 93 ? -1.976 20.007 15.930 1.00 14.27 90 VAL A O 1
ATOM 742 N N . ALA A 1 94 ? -0.623 20.526 14.211 1.00 11.93 91 ALA A N 1
ATOM 743 C CA . ALA A 1 94 ? 0.603 20.350 14.999 1.00 11.83 91 ALA A CA 1
ATOM 744 C C . ALA A 1 94 ? 0.694 21.360 16.130 1.00 12.69 91 ALA A C 1
ATOM 745 O O . ALA A 1 94 ? 1.032 21.010 17.262 1.00 13.97 91 ALA A O 1
ATOM 747 N N . LYS A 1 95 ? 0.403 22.619 15.828 1.00 11.07 92 LYS A N 1
ATOM 748 C CA . LYS A 1 95 ? 0.513 23.670 16.841 1.00 10.17 92 LYS A CA 1
ATOM 749 C C . LYS A 1 95 ? -0.440 23.402 18.002 1.00 11.23 92 LYS A C 1
ATOM 750 O O . LYS A 1 95 ? -0.071 23.543 19.159 1.00 12.24 92 LYS A O 1
ATOM 756 N N . ILE A 1 96 ? -1.672 23.044 17.686 1.00 12.13 93 ILE A N 1
ATOM 757 C CA . ILE A 1 96 ? -2.654 22.731 18.727 1.00 13.47 93 ILE A CA 1
ATOM 758 C C . ILE A 1 96 ? -2.174 21.590 19.606 1.00 14.28 93 ILE A C 1
ATOM 759 O O . ILE A 1 96 ? -2.303 21.653 20.844 1.00 15.40 93 ILE A O 1
ATOM 764 N N . GLU A 1 97 ? -1.598 20.555 19.007 1.00 14.47 94 GLU A N 1
ATOM 765 C CA . GLU A 1 97 ? -1.162 19.431 19.826 1.00 16.33 94 GLU A CA 1
ATOM 766 C C . GLU A 1 97 ? 0.014 19.829 20.70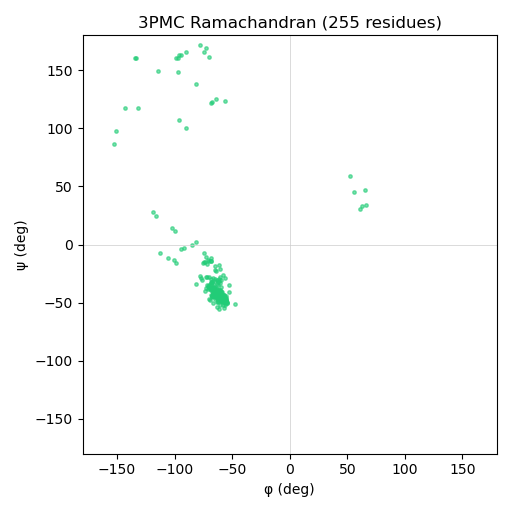4 1.00 16.37 94 GLU A C 1
ATOM 767 O O . GLU A 1 97 ? 0.094 19.418 21.871 1.00 17.73 94 GLU A O 1
ATOM 773 N N . ILE A 1 98 ? 0.928 20.632 20.163 1.00 14.06 95 ILE A N 1
ATOM 774 C CA . ILE A 1 98 ? 2.038 21.152 20.979 1.00 14.09 95 ILE A CA 1
ATOM 775 C C . ILE A 1 98 ? 1.518 21.960 22.165 1.00 14.12 95 ILE A C 1
ATOM 776 O O . ILE A 1 98 ? 2.023 21.828 23.281 1.00 14.64 95 ILE A O 1
ATOM 781 N N . MET A 1 99 ? 0.522 22.799 21.920 1.00 13.25 96 MET A N 1
ATOM 782 C CA . MET A 1 99 ? -0.081 23.578 22.995 1.00 13.98 96 MET A CA 1
ATOM 783 C C . MET A 1 99 ? -0.726 22.667 24.043 1.00 15.30 96 MET A C 1
ATOM 784 O O . MET A 1 99 ? -0.648 22.943 25.244 1.00 16.62 96 MET A O 1
ATOM 789 N N . ASN A 1 100 ? -1.369 21.586 23.596 1.00 16.00 97 ASN A N 1
ATOM 790 C CA . ASN A 1 100 ? -1.944 20.611 24.527 1.00 17.27 97 ASN A CA 1
ATOM 791 C C . ASN A 1 100 ? -0.881 19.960 25.395 1.00 17.77 97 ASN A C 1
ATOM 792 O O . ASN A 1 100 ? -1.075 19.766 26.602 1.00 19.45 97 ASN A O 1
ATOM 797 N N . ILE A 1 101 ? 0.244 19.613 24.785 1.00 17.78 98 ILE A N 1
ATOM 798 C CA . ILE A 1 101 ? 1.338 18.989 25.528 1.00 17.91 98 ILE A CA 1
ATOM 799 C C . ILE A 1 101 ? 1.887 19.990 26.537 1.00 17.86 98 ILE A C 1
ATOM 800 O O . ILE A 1 101 ? 2.125 19.652 27.690 1.00 18.99 98 ILE A O 1
ATOM 805 N N . LEU A 1 102 ? 2.044 21.241 26.132 1.00 17.26 99 LEU A N 1
ATOM 806 C CA . LEU A 1 102 ? 2.556 22.272 27.049 1.00 17.25 99 LEU A CA 1
ATOM 807 C C . LEU A 1 102 ? 1.657 22.410 28.267 1.00 18.60 99 LEU A C 1
ATOM 808 O O . LEU A 1 102 ? 2.135 22.486 29.400 1.00 20.91 99 LEU A O 1
ATOM 813 N N . THR A 1 103 ? 0.356 22.428 28.025 1.00 18.80 100 THR A N 1
ATOM 814 C CA . THR A 1 103 ? -0.629 22.552 29.098 1.00 20.54 100 THR A CA 1
ATOM 815 C C . THR A 1 103 ? -0.510 21.363 30.063 1.00 21.91 100 THR A C 1
ATOM 816 O O . THR A 1 103 ? -0.526 21.538 31.289 1.00 22.49 100 THR A O 1
ATOM 820 N N . LEU A 1 104 ? -0.346 20.161 29.519 1.00 21.81 101 LEU A N 1
ATOM 821 C CA . LEU A 1 104 ? -0.292 18.957 30.362 1.00 23.29 101 LEU A CA 1
ATOM 822 C C . LEU A 1 104 ? 0.971 18.918 31.203 1.00 22.57 101 LEU A C 1
ATOM 823 O O . LEU A 1 104 ? 0.947 18.407 32.333 1.00 23.65 101 LEU A O 1
ATOM 828 N N . LEU A 1 105 ? 2.066 19.448 30.670 1.00 21.07 102 LEU A N 1
ATOM 829 C CA . LEU A 1 105 ? 3.349 19.499 31.385 1.00 21.95 102 LEU A CA 1
ATOM 830 C C . LEU A 1 105 ? 3.329 20.448 32.587 1.00 24.46 102 LEU A C 1
ATOM 831 O O . LEU A 1 105 ? 4.260 20.441 33.388 1.00 25.43 102 LEU A O 1
ATOM 836 N N . ASN A 1 106 ? 2.290 21.273 32.705 1.00 25.61 103 ASN A N 1
ATOM 837 C CA . ASN A 1 106 ? 2.031 21.996 33.969 1.00 27.06 103 ASN A CA 1
ATOM 838 C C . ASN A 1 106 ? 3.124 23.028 34.328 1.00 25.92 103 ASN A C 1
ATOM 839 O O . ASN A 1 106 ? 3.579 23.068 35.473 1.00 27.69 103 ASN A O 1
ATOM 844 N N . PRO A 1 107 ? 3.561 23.875 33.371 1.00 21.86 104 PRO A N 1
ATOM 845 C CA . PRO A 1 107 ? 4.553 24.883 33.763 1.00 22.33 104 PRO A CA 1
ATOM 846 C C . PRO A 1 107 ? 3.874 25.984 34.577 1.00 22.45 104 PRO A C 1
ATOM 847 O O . PRO A 1 107 ? 2.642 26.077 34.569 1.00 23.20 104 PRO A O 1
ATOM 851 N N . ASP A 1 108 ? 4.666 26.804 35.255 1.00 23.09 105 ASP A N 1
ATOM 852 C CA . ASP A 1 108 ? 4.129 27.989 35.902 1.00 24.11 105 ASP A CA 1
ATOM 853 C C . ASP A 1 108 ? 3.897 29.080 34.866 1.00 23.22 105 ASP A C 1
ATOM 854 O O . ASP A 1 108 ? 4.283 28.938 33.698 1.00 23.09 105 ASP A O 1
ATOM 859 N N . LEU A 1 109 ? 3.245 30.157 35.280 1.00 23.23 106 LEU A N 1
ATOM 860 C CA . LEU A 1 109 ? 2.816 31.195 34.332 1.00 22.77 106 LEU A CA 1
ATOM 861 C C . LEU A 1 109 ? 3.970 31.779 33.531 1.00 21.67 106 LEU A C 1
ATOM 862 O O . LEU A 1 109 ? 3.864 31.937 32.311 1.00 21.66 106 LEU A O 1
ATOM 867 N N . GLN A 1 110 ? 5.071 32.100 34.198 1.00 20.61 107 GLN A N 1
ATOM 868 C CA . GLN A 1 110 ? 6.230 32.686 33.534 1.00 21.98 107 GLN A CA 1
ATOM 869 C C . GLN A 1 110 ? 6.761 31.802 32.405 1.00 21.93 107 GLN A C 1
ATOM 870 O O . GLN A 1 110 ? 6.999 32.277 31.293 1.00 20.89 107 GLN A O 1
ATOM 876 N N . GLN A 1 111 ? 6.954 30.520 32.698 1.00 21.26 108 GLN A N 1
ATOM 877 C CA . GLN A 1 111 ? 7.478 29.58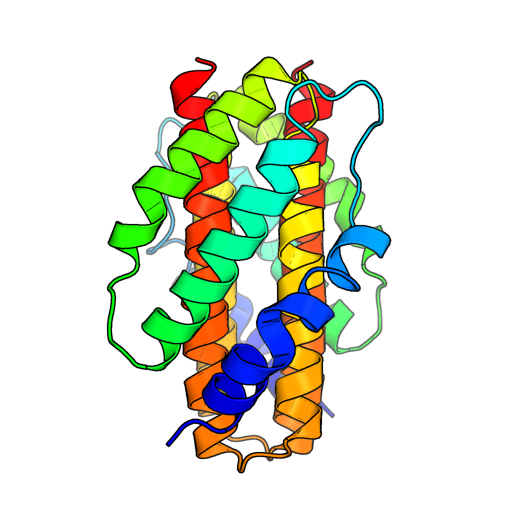4 31.716 1.00 21.94 108 GLN A CA 1
ATOM 878 C C . GLN A 1 111 ? 6.457 29.397 30.592 1.00 19.87 108 GLN A C 1
ATOM 879 O O . GLN A 1 111 ? 6.818 29.329 29.415 1.00 20.28 108 GLN A O 1
ATOM 885 N N . TYR A 1 112 ? 5.194 29.296 30.969 1.00 18.39 109 TYR A N 1
ATOM 886 C CA . TYR A 1 112 ? 4.112 29.117 30.012 1.00 17.33 109 TYR A CA 1
ATOM 887 C C . TYR A 1 112 ? 4.114 30.275 29.023 1.00 16.87 109 TYR A C 1
ATOM 888 O O . TYR A 1 112 ? 4.057 30.072 27.803 1.00 17.04 109 TYR A O 1
ATOM 897 N N . GLN A 1 113 ? 4.193 31.500 29.541 1.00 17.65 110 GLN A N 1
ATOM 898 C CA . GLN A 1 113 ? 4.215 32.685 28.671 1.00 17.41 110 GLN A CA 1
ATOM 899 C C . GLN A 1 113 ? 5.416 32.710 27.723 1.00 17.59 110 GLN A C 1
ATOM 900 O O . GLN A 1 113 ? 5.279 33.069 26.552 1.00 17.97 110 GLN A O 1
ATOM 906 N N . ALA A 1 114 ? 6.598 32.357 28.227 1.00 18.57 111 ALA A N 1
ATOM 907 C CA . ALA A 1 114 ? 7.817 32.383 27.426 1.00 18.01 111 ALA A CA 1
ATOM 908 C C . ALA A 1 114 ? 7.710 31.380 26.270 1.00 17.21 111 ALA A C 1
ATOM 909 O O . ALA A 1 114 ? 8.073 31.673 25.136 1.00 18.65 111 ALA A O 1
ATOM 911 N N . LEU A 1 115 ? 7.184 30.202 26.560 1.00 16.44 112 LEU A N 1
ATOM 912 C CA . LEU A 1 115 ? 7.050 29.166 25.528 1.00 15.70 112 LEU A CA 1
ATOM 913 C C . LEU A 1 115 ? 5.933 29.474 24.529 1.00 14.76 112 LEU A C 1
ATOM 914 O O . LEU A 1 115 ? 6.087 29.217 23.337 1.00 14.61 112 LEU A O 1
ATOM 919 N N . VAL A 1 116 ? 4.808 29.991 25.006 1.00 13.89 113 VAL A N 1
ATOM 920 C CA . VAL A 1 116 ? 3.741 30.406 24.095 1.00 14.04 113 VAL A CA 1
ATOM 921 C C . VAL A 1 116 ? 4.286 31.411 23.072 1.00 13.27 113 VAL A C 1
ATOM 922 O O . VAL A 1 116 ? 3.970 31.334 21.894 1.00 13.66 113 VAL A O 1
ATOM 926 N N . LYS A 1 117 ? 5.070 32.384 23.518 1.00 14.32 114 LYS A N 1
ATOM 927 C CA . LYS A 1 117 ? 5.652 33.359 22.597 1.00 14.72 114 LYS A CA 1
ATOM 928 C C . LYS A 1 117 ? 6.508 32.663 21.528 1.00 14.44 114 LYS A C 1
ATOM 929 O O . LYS A 1 117 ? 6.382 32.972 20.360 1.00 14.99 114 LYS A O 1
ATOM 935 N N . LYS A 1 118 ? 7.391 31.747 21.932 1.00 13.73 115 LYS A N 1
ATOM 936 C CA . LYS A 1 118 ? 8.232 31.041 20.974 1.00 13.34 115 LYS A CA 1
ATOM 937 C C . LYS A 1 118 ? 7.410 30.166 20.018 1.00 12.78 115 LYS A C 1
ATOM 938 O O . LYS A 1 118 ? 7.702 30.114 18.824 1.00 13.05 115 LYS A O 1
ATOM 944 N N . ILE A 1 119 ? 6.394 29.480 20.542 1.00 12.25 116 ILE A N 1
ATOM 945 C CA . ILE A 1 119 ? 5.510 28.636 19.734 1.00 11.23 116 ILE A CA 1
ATOM 946 C C . ILE A 1 119 ? 4.839 29.520 18.674 1.00 11.19 116 ILE A C 1
ATOM 947 O O . ILE A 1 119 ? 4.785 29.199 17.481 1.00 11.41 116 ILE A O 1
ATOM 952 N N . ASN A 1 120 ? 4.291 30.650 19.116 1.00 11.81 117 ASN A N 1
ATOM 953 C CA . ASN A 1 120 ? 3.608 31.546 18.196 1.00 11.49 117 ASN A CA 1
ATOM 954 C C . ASN A 1 120 ? 4.568 32.072 17.137 1.00 9.98 117 ASN A C 1
ATOM 955 O O . ASN A 1 120 ? 4.252 32.142 15.941 1.00 12.53 117 ASN A O 1
ATOM 960 N N . GLN A 1 121 ? 5.749 32.481 17.563 1.00 10.77 118 GLN A N 1
ATOM 961 C CA . GLN A 1 121 ? 6.716 33.025 16.616 1.00 11.05 118 GLN A CA 1
ATOM 962 C C . GLN A 1 121 ? 7.101 32.009 15.533 1.00 10.87 118 GLN A C 1
ATOM 963 O O . GLN A 1 121 ? 7.149 32.347 14.349 1.00 12.20 118 GLN A O 1
ATOM 969 N N . PHE A 1 122 ? 7.357 30.777 15.945 1.00 11.01 119 PHE A N 1
ATOM 970 C CA . PHE A 1 122 ? 7.744 29.729 15.030 1.00 10.40 119 PHE A CA 1
ATOM 971 C C . PHE A 1 122 ? 6.639 29.464 14.008 1.00 10.64 119 PHE A C 1
ATOM 972 O O . PHE A 1 122 ? 6.873 29.505 12.801 1.00 12.06 119 PHE A O 1
ATOM 980 N N . PHE A 1 123 ? 5.452 29.170 14.500 1.00 10.56 120 PHE A N 1
ATOM 981 C CA . PHE A 1 123 ? 4.362 28.815 13.606 1.00 10.45 120 PHE A CA 1
ATOM 982 C C . PHE A 1 123 ? 3.881 29.979 12.762 1.00 9.85 120 PHE A C 1
ATOM 983 O O . PHE A 1 123 ? 3.530 29.772 11.590 1.00 11.23 120 PHE A O 1
ATOM 991 N N . ASP A 1 124 ? 3.862 31.185 13.315 1.00 10.51 121 ASP A N 1
ATOM 992 C CA . ASP A 1 124 ? 3.455 32.333 12.516 1.00 11.37 121 ASP A CA 1
ATOM 993 C C . ASP A 1 124 ? 4.439 32.491 11.349 1.00 11.38 121 ASP A C 1
ATOM 994 O O . ASP A 1 124 ? 4.036 32.783 10.217 1.00 12.76 121 ASP A O 1
ATOM 999 N N . HIS A 1 125 ? 5.740 32.352 11.625 1.00 11.52 122 HIS A N 1
ATOM 1000 C CA . HIS A 1 125 ? 6.753 32.530 10.572 1.00 12.43 122 HIS A CA 1
ATOM 1001 C C . HIS A 1 125 ? 6.618 31.441 9.509 1.00 12.55 122 HIS A C 1
ATOM 1002 O O . HIS A 1 125 ? 6.651 31.721 8.310 1.00 13.07 122 HIS A O 1
ATOM 1009 N N . LEU A 1 126 ? 6.438 30.200 9.939 1.00 11.48 123 LEU A N 1
ATOM 1010 C CA . LEU A 1 126 ? 6.269 29.094 8.990 1.00 11.47 123 LEU A CA 1
ATOM 1011 C C . LEU A 1 126 ? 5.069 29.324 8.080 1.00 11.68 123 LEU A C 1
ATOM 1012 O O . LEU A 1 126 ? 5.169 29.137 6.869 1.00 12.68 123 LEU A O 1
ATOM 1017 N N . ILE A 1 127 ? 3.936 29.697 8.663 1.00 10.52 124 ILE A N 1
ATOM 1018 C CA . ILE A 1 127 ? 2.745 29.904 7.853 1.00 10.27 124 ILE A CA 1
ATOM 1019 C C . ILE A 1 127 ? 2.923 31.102 6.910 1.00 9.90 124 ILE A C 1
ATOM 1020 O O . ILE A 1 127 ? 2.651 31.004 5.690 1.00 11.56 124 ILE A O 1
ATOM 1025 N N . TYR A 1 128 ? 3.353 32.232 7.461 1.00 11.49 125 TYR A N 1
ATOM 1026 C CA . TYR A 1 128 ? 3.559 33.434 6.647 1.00 11.69 125 TYR A CA 1
ATOM 1027 C C . TYR A 1 128 ? 4.538 33.150 5.480 1.00 11.83 125 TYR A C 1
ATOM 1028 O O . TYR A 1 128 ? 4.244 33.459 4.327 1.00 12.57 125 TYR A O 1
ATOM 1037 N N . TYR A 1 129 ? 5.709 32.591 5.763 1.00 12.24 126 TYR A N 1
ATOM 1038 C CA . TYR A 1 129 ? 6.711 32.452 4.703 1.00 13.29 126 TYR A CA 1
ATOM 1039 C C . TYR A 1 129 ? 6.288 31.443 3.631 1.00 12.43 126 TYR A C 1
ATOM 1040 O O . TYR A 1 129 ? 6.561 31.626 2.443 1.00 13.79 126 TYR A O 1
ATOM 1049 N N . THR A 1 130 ? 5.581 30.409 4.043 1.00 10.90 127 THR A N 1
ATOM 1050 C CA . THR A 1 130 ? 5.159 29.398 3.091 1.00 10.69 127 THR A CA 1
ATOM 1051 C C . THR A 1 130 ? 4.078 29.964 2.165 1.00 9.91 127 THR A C 1
ATOM 1052 O O . THR A 1 130 ? 4.146 29.773 0.960 1.00 11.32 127 THR A O 1
ATOM 1056 N N . VAL A 1 131 ? 3.068 30.640 2.729 1.00 9.47 128 VAL A N 1
ATOM 1057 C CA . VAL A 1 131 ? 2.023 31.240 1.915 1.00 10.16 128 VAL A CA 1
ATOM 1058 C C . VAL A 1 131 ? 2.610 32.342 1.025 1.00 10.61 128 VAL A C 1
ATOM 1059 O O . VAL A 1 131 ? 2.294 32.419 -0.166 1.00 11.71 128 VAL A O 1
ATOM 1063 N N . HIS A 1 132 ? 3.487 33.176 1.586 1.00 11.12 129 HIS A N 1
ATOM 1064 C CA . HIS A 1 132 ? 4.157 34.201 0.791 1.00 11.20 129 HIS A CA 1
ATOM 1065 C C . HIS A 1 132 ? 4.868 33.590 -0.417 1.00 11.78 129 HIS A C 1
ATOM 1066 O O . HIS A 1 132 ? 4.738 34.084 -1.545 1.00 12.86 129 HIS A O 1
ATOM 1073 N N . SER A 1 133 ? 5.652 32.542 -0.168 1.00 12.02 130 SER A N 1
ATOM 1074 C CA . SER A 1 133 ? 6.432 31.906 -1.226 1.00 11.86 130 SER A CA 1
ATOM 1075 C C . SER A 1 133 ? 5.519 31.225 -2.261 1.00 11.96 130 SER A C 1
ATOM 1076 O O . SER A 1 133 ? 5.789 31.271 -3.471 1.00 14.12 130 SER A O 1
ATOM 1079 N N . TYR A 1 134 ? 4.432 30.623 -1.800 1.00 11.43 131 TYR A N 1
ATOM 1080 C CA . TYR A 1 134 ? 3.452 30.022 -2.691 1.00 11.81 131 TYR A CA 1
ATOM 1081 C C . TYR A 1 134 ? 2.977 31.062 -3.707 1.00 13.35 131 TYR A C 1
ATOM 1082 O O . TYR A 1 134 ? 3.022 30.821 -4.914 1.00 15.43 131 TYR A O 1
ATOM 1091 N N . TYR A 1 135 ? 2.581 32.239 -3.228 1.00 12.64 132 TYR A N 1
ATOM 1092 C CA . TYR A 1 135 ? 2.058 33.292 -4.111 1.00 14.16 132 TYR A CA 1
ATOM 1093 C C . TYR A 1 135 ? 3.160 33.816 -5.032 1.00 15.01 132 TYR A C 1
ATOM 1094 O O . TYR A 1 135 ? 2.919 34.053 -6.218 1.00 18.10 132 TYR A O 1
ATOM 1103 N N . GLU A 1 136 ? 4.358 34.022 -4.491 1.00 13.89 133 GLU A N 1
ATOM 1104 C CA . GLU A 1 136 ? 5.461 34.543 -5.285 1.00 16.60 133 GLU A CA 1
ATOM 1105 C C . GLU A 1 136 ? 5.870 33.574 -6.396 1.00 17.45 133 GLU A C 1
ATOM 1106 O O . GLU A 1 136 ? 6.161 34.012 -7.521 1.00 20.40 133 GLU A O 1
ATOM 1112 N N . GLN A 1 137 ? 5.886 32.276 -6.099 1.00 17.14 134 GLN A N 1
ATOM 1113 C CA . GLN A 1 137 ? 6.288 31.270 -7.086 1.00 19.01 134 GLN A CA 1
ATOM 1114 C C . GLN A 1 137 ? 5.221 30.978 -8.138 1.00 20.05 134 GLN A C 1
ATOM 1115 O O . GLN A 1 137 ? 5.552 30.614 -9.285 1.00 24.68 134 GLN A O 1
ATOM 1121 N N . LYS A 1 138 ? 3.955 31.115 -7.763 1.00 22.62 135 LYS A N 1
ATOM 1122 C CA . LYS A 1 138 ? 2.846 30.841 -8.671 1.00 26.31 135 LYS A CA 1
ATOM 1123 C C . LYS A 1 138 ? 2.653 31.984 -9.666 1.00 28.51 135 LYS A C 1
ATOM 1124 O O . LYS A 1 138 ? 2.197 31.742 -10.783 1.00 33.62 135 LYS A O 1
ATOM 1130 N N . ALA A 1 139 ? 3.011 33.203 -9.262 1.00 31.20 136 ALA A N 1
ATOM 1131 C CA . ALA A 1 139 ? 2.917 34.405 -10.099 1.00 34.27 136 ALA A CA 1
ATOM 1132 C C . ALA A 1 139 ? 1.529 35.033 -10.027 1.00 36.32 136 ALA A C 1
ATOM 1133 O O . ALA A 1 139 ? 1.272 35.917 -9.198 1.00 40.00 136 ALA A O 1
ATOM 1135 N N . LYS B 1 8 ? -15.801 38.489 33.764 1.00 45.15 5 LYS B N 1
ATOM 1136 C CA . LYS B 1 8 ? -14.744 37.445 33.617 1.00 44.62 5 LYS B CA 1
ATOM 1137 C C . LYS B 1 8 ? -13.798 37.756 32.458 1.00 42.10 5 LYS B C 1
ATOM 1138 O O . LYS B 1 8 ? -13.098 36.864 31.963 1.00 43.17 5 LYS B O 1
ATOM 1144 N N . CYS B 1 9 ? -13.777 39.011 32.014 1.00 37.85 6 CYS B N 1
ATOM 1145 C CA . CYS B 1 9 ? -12.877 39.377 30.941 1.00 31.54 6 CYS B CA 1
ATOM 1146 C C . CYS B 1 9 ? -12.425 40.840 30.919 1.00 29.16 6 CYS B C 1
ATOM 1147 O O . CYS B 1 9 ? -12.983 41.670 30.219 1.00 27.61 6 CYS B O 1
ATOM 1150 N N . LEU B 1 10 ? -11.364 41.127 31.661 1.00 26.19 7 LEU B N 1
ATOM 1151 C CA . LEU B 1 10 ? -10.748 42.449 31.623 1.00 23.87 7 LEU B CA 1
ATOM 1152 C C . LEU B 1 10 ? -10.184 42.779 30.246 1.00 22.67 7 LEU B C 1
ATOM 1153 O O . LEU B 1 10 ? -10.173 43.908 29.829 1.00 21.07 7 LEU B O 1
ATOM 1158 N N . LEU B 1 11 ? -9.685 41.772 29.547 1.00 21.07 8 LEU B N 1
ATOM 1159 C CA . LEU B 1 11 ? -9.160 41.992 28.217 1.00 20.19 8 LEU B CA 1
ATOM 1160 C C . LEU B 1 11 ? -10.259 42.518 27.312 1.00 19.94 8 LEU B C 1
ATOM 1161 O O . LEU B 1 11 ? -10.037 43.400 26.509 1.00 20.03 8 LEU B O 1
ATOM 1166 N N . CYS B 1 12 ? -11.454 41.967 27.460 1.00 21.32 9 CYS B N 1
ATOM 1167 C CA . CYS B 1 12 ? -12.581 42.400 26.655 1.00 21.52 9 CYS B CA 1
ATOM 1168 C C . CYS B 1 12 ? -12.959 43.846 26.948 1.00 23.48 9 CYS B C 1
ATOM 1169 O O . CYS B 1 12 ? -13.154 44.641 26.038 1.00 22.86 9 CYS B O 1
ATOM 1172 N N . ARG B 1 13 ? -13.054 44.172 28.234 1.00 23.27 10 ARG B N 1
ATOM 1173 C CA . ARG B 1 13 ? -13.386 45.536 28.653 1.00 23.36 10 ARG B CA 1
ATOM 1174 C C . ARG B 1 13 ? -12.353 46.533 28.131 1.00 20.29 10 ARG B C 1
ATOM 1175 O O . ARG B 1 13 ? -12.699 47.595 27.602 1.00 21.78 10 ARG B O 1
ATOM 1183 N N . TYR B 1 14 ? -11.079 46.169 28.267 1.00 19.21 11 TYR B N 1
ATOM 1184 C CA . TYR B 1 14 ? -9.973 46.973 27.792 1.00 18.99 11 TYR B CA 1
ATOM 1185 C C . TYR B 1 14 ? -10.106 47.247 26.286 1.00 18.60 11 TYR B C 1
ATOM 1186 O O . TYR B 1 14 ? -10.120 48.397 25.837 1.00 18.80 11 TYR B O 1
ATOM 1195 N N . LEU B 1 15 ? -10.232 46.181 25.499 1.00 18.26 12 LEU B N 1
ATOM 1196 C CA . LEU B 1 15 ? -10.353 46.362 24.058 1.00 19.71 12 LEU B CA 1
ATOM 1197 C C . LEU B 1 15 ? -11.601 47.131 23.647 1.00 20.44 12 LEU B C 1
ATOM 1198 O O . LEU B 1 15 ? -11.530 47.924 22.725 1.00 21.11 12 LEU B O 1
ATOM 1203 N N . LYS B 1 16 ? -12.723 46.893 24.321 1.00 19.37 13 LYS B N 1
ATOM 1204 C CA . LYS B 1 16 ? -13.970 47.581 23.979 1.00 21.99 13 LYS B CA 1
ATOM 1205 C C . LYS B 1 16 ? -13.811 49.086 24.158 1.00 22.39 13 LYS B C 1
ATOM 1206 O O . LYS B 1 16 ? -14.251 49.863 23.312 1.00 24.23 13 LYS B O 1
ATOM 1212 N N . GLU B 1 17 ? -13.190 49.494 25.265 1.00 22.10 14 GLU B N 1
ATOM 1213 C CA . GLU B 1 17 ? -12.974 50.915 25.546 1.00 23.49 14 GLU B CA 1
ATOM 1214 C C . GLU B 1 17 ? -11.911 51.531 24.633 1.00 23.00 14 GLU B C 1
ATOM 1215 O O . GLU B 1 17 ? -12.049 52.696 24.222 1.00 25.35 14 GLU B O 1
ATOM 1221 N N . ARG B 1 18 ? -10.880 50.742 24.287 1.00 21.70 15 ARG B N 1
ATOM 1222 C CA . ARG B 1 18 ? -9.712 51.234 23.564 1.00 21.06 15 ARG B CA 1
ATOM 1223 C C . ARG B 1 18 ? -9.760 50.918 22.049 1.00 19.83 15 ARG B C 1
ATOM 1224 O O . ARG B 1 18 ? -8.770 51.117 21.372 1.00 21.19 15 ARG B O 1
ATOM 1232 N N . GLN B 1 19 ? -10.910 50.478 21.530 1.00 21.08 16 GLN B N 1
ATOM 1233 C CA . GLN B 1 19 ? -11.038 50.034 20.121 1.00 22.28 16 GLN B CA 1
ATOM 1234 C C . GLN B 1 19 ? -10.403 51.017 19.132 1.00 21.46 16 GLN B C 1
ATOM 1235 O O . GLN B 1 19 ? -9.609 50.636 18.259 1.00 20.97 16 GLN B O 1
ATOM 1241 N N . GLU B 1 20 ? -10.767 52.286 19.257 1.00 22.76 17 GLU B N 1
ATOM 1242 C CA . GLU B 1 20 ? -10.285 53.317 18.348 1.00 23.75 17 GLU B CA 1
ATOM 1243 C C . GLU B 1 20 ? -8.764 53.481 18.415 1.00 22.24 17 GLU B C 1
ATOM 1244 O O . GLU B 1 20 ? -8.096 53.561 17.385 1.00 22.23 17 GLU B O 1
ATOM 1250 N N . LYS B 1 21 ? -8.224 53.531 19.636 1.00 21.78 18 LYS B N 1
ATOM 1251 C CA . LYS B 1 21 ? -6.791 53.633 19.837 1.00 22.23 18 LYS B CA 1
ATOM 1252 C C . LYS B 1 21 ? -6.066 52.387 19.312 1.00 20.76 18 LYS B C 1
ATOM 1253 O O . LYS B 1 21 ? -5.032 52.494 18.667 1.00 21.77 18 LYS B O 1
ATOM 1259 N N . PHE B 1 22 ? -6.620 51.210 19.579 1.00 19.60 19 PHE B N 1
ATOM 1260 C CA . PHE B 1 22 ? -6.018 49.974 19.114 1.00 18.35 19 PHE B CA 1
ATOM 1261 C C . PHE B 1 22 ? -5.880 49.987 17.583 1.00 17.53 19 PHE B C 1
ATOM 1262 O O . PHE B 1 22 ? -4.842 49.630 17.038 1.00 17.84 19 PHE B O 1
ATOM 1270 N N . ILE B 1 23 ? -6.954 50.364 16.899 1.00 16.67 20 ILE B N 1
ATOM 1271 C CA . ILE B 1 23 ? -6.960 50.387 15.431 1.00 18.38 20 ILE B CA 1
ATOM 1272 C C . ILE B 1 23 ? -5.999 51.442 14.877 1.00 18.66 20 ILE B C 1
ATOM 1273 O O . ILE B 1 23 ? -5.307 51.199 13.910 1.00 18.21 20 ILE B O 1
ATOM 1278 N N A SER B 1 24 ? -5.961 52.618 15.501 0.50 20.26 21 SER B N 1
ATOM 1279 N N B SER B 1 24 ? -5.956 52.614 15.504 0.50 20.42 21 SER B N 1
ATOM 1280 C CA A SER B 1 24 ? -5.042 53.671 15.062 0.50 21.69 21 SER B CA 1
ATOM 1281 C CA B SER B 1 24 ? -5.046 53.671 15.064 0.50 22.04 21 SER B CA 1
ATOM 1282 C C A SER B 1 24 ? -3.582 53.219 15.161 0.50 21.43 21 SER B C 1
ATOM 1283 C C B SER B 1 24 ? -3.580 53.230 15.167 0.50 21.57 21 SER B C 1
ATOM 1284 O O A SER B 1 24 ? -2.791 53.440 14.245 0.50 22.55 21 SER B O 1
ATOM 1285 O O B SER B 1 24 ? -2.784 53.468 14.259 0.50 22.64 21 SER B O 1
ATOM 1290 N N . ASP B 1 25 ? -3.229 52.579 16.270 1.00 21.04 22 ASP B N 1
ATOM 1291 C CA . ASP B 1 25 ? -1.876 52.038 16.450 1.00 21.14 22 ASP B CA 1
ATOM 1292 C C . ASP B 1 25 ? -1.583 50.914 15.450 1.00 19.71 22 ASP B C 1
ATOM 1293 O O . ASP B 1 25 ? -0.513 50.851 14.863 1.00 21.53 22 ASP B O 1
ATOM 1298 N N . TRP B 1 26 ? -2.556 50.037 15.247 1.00 18.68 23 TRP B N 1
ATOM 1299 C CA . TRP B 1 26 ? -2.404 48.924 14.309 1.00 18.08 23 TRP B CA 1
ATOM 1300 C C . TRP B 1 26 ? -2.184 49.425 12.881 1.00 18.89 23 TRP B C 1
ATOM 1301 O O . TRP B 1 26 ? -1.321 48.914 12.177 1.00 18.38 23 TRP B O 1
ATOM 1312 N N . LYS B 1 27 ? -2.951 50.438 12.476 1.00 19.40 24 LYS B N 1
ATOM 1313 C CA . LYS B 1 27 ? -2.799 51.045 11.152 1.00 21.20 24 LYS B CA 1
ATOM 1314 C C . LYS B 1 27 ? -1.356 51.471 10.858 1.00 22.24 24 LYS B C 1
ATOM 1315 O O . LYS B 1 27 ? -0.900 51.386 9.715 1.00 23.78 24 LYS B O 1
ATOM 1321 N N . LYS B 1 28 ? -0.626 51.923 11.875 1.00 24.04 25 LYS B N 1
ATOM 1322 C CA . LYS B 1 28 ? 0.758 52.370 11.659 1.00 25.19 25 LYS B CA 1
ATOM 1323 C C . LYS B 1 28 ? 1.756 51.225 11.466 1.00 24.36 25 LYS B C 1
ATOM 1324 O O . LYS B 1 28 ? 2.880 51.463 11.017 1.00 26.46 25 LYS B O 1
ATOM 1330 N N . LYS B 1 29 ? 1.358 50.002 11.830 1.00 21.98 26 LYS B N 1
ATOM 1331 C CA . LYS B 1 29 ? 2.243 48.827 11.824 1.00 22.87 26 LYS B CA 1
ATOM 1332 C C . LYS B 1 29 ? 1.989 47.840 10.691 1.00 22.39 26 LYS B C 1
ATOM 1333 O O . LYS B 1 29 ? 2.768 46.893 10.491 1.00 23.01 26 LYS B O 1
ATOM 1339 N N . VAL B 1 30 ? 0.875 48.020 9.994 1.00 20.04 27 VAL B N 1
ATOM 1340 C CA . VAL B 1 30 ? 0.503 47.115 8.918 1.00 18.51 27 VAL B CA 1
ATOM 1341 C C . VAL B 1 30 ? 1.075 47.575 7.581 1.00 18.60 27 VAL B C 1
ATOM 1342 O O . VAL B 1 30 ? 1.543 48.721 7.429 1.00 21.09 27 VAL B O 1
ATOM 1346 N N . ILE B 1 31 ? 1.039 46.650 6.627 1.00 16.33 28 ILE B N 1
ATOM 1347 C CA . ILE B 1 31 ? 1.471 46.885 5.258 1.00 17.20 28 ILE B CA 1
ATOM 1348 C C . ILE B 1 31 ? 0.234 47.224 4.435 1.00 17.38 28 ILE B C 1
ATOM 1349 O O . ILE B 1 31 ? -0.606 46.357 4.141 1.00 17.46 28 ILE B O 1
ATOM 1354 N N . ILE B 1 32 ? 0.109 48.494 4.079 1.00 18.37 29 ILE B N 1
ATOM 1355 C CA . ILE B 1 32 ? -0.958 48.956 3.204 1.00 18.68 29 ILE B CA 1
ATOM 1356 C C . ILE B 1 32 ? -0.326 49.823 2.128 1.00 19.82 29 ILE B C 1
ATOM 1357 O O . ILE B 1 32 ? 0.295 50.842 2.426 1.00 21.70 29 ILE B O 1
ATOM 1362 N N . ARG B 1 33 ? -0.464 49.378 0.891 1.00 19.03 30 ARG B N 1
ATOM 1363 C CA . ARG B 1 33 ? 0.107 50.047 -0.257 1.00 18.81 30 ARG B CA 1
ATOM 1364 C C . ARG B 1 33 ? -0.795 51.203 -0.692 1.00 18.48 30 ARG B C 1
ATOM 1365 O O . ARG B 1 33 ? -2.005 51.067 -0.746 1.00 18.84 30 ARG B O 1
ATOM 1373 N N . GLU B 1 34 ? -0.195 52.339 -1.045 1.00 19.64 31 GLU B N 1
ATOM 1374 C CA . GLU B 1 34 ? -0.966 53.514 -1.436 1.00 20.33 31 GLU B CA 1
ATOM 1375 C C . GLU B 1 34 ? -1.809 53.218 -2.677 1.00 20.12 31 GLU B C 1
ATOM 1376 O O . GLU B 1 34 ? -2.888 53.768 -2.839 1.00 21.82 31 GLU B O 1
ATOM 1382 N N . ARG B 1 35 ? -1.315 52.342 -3.552 1.00 20.54 32 ARG B N 1
ATOM 1383 C CA . ARG B 1 35 ? -2.054 51.981 -4.769 1.00 22.09 32 ARG B CA 1
ATOM 1384 C C . ARG B 1 35 ? -3.283 51.075 -4.532 1.00 21.74 32 ARG B C 1
ATOM 1385 O O . ARG B 1 35 ? -4.065 50.838 -5.443 1.00 23.08 32 ARG B O 1
ATOM 1393 N N . ASP B 1 36 ? -3.432 50.541 -3.317 1.00 20.20 33 ASP B N 1
ATOM 1394 C CA . ASP B 1 36 ? -4.441 49.518 -3.046 1.00 20.03 33 ASP B CA 1
ATOM 1395 C C . ASP B 1 36 ? -5.832 50.129 -3.153 1.00 18.53 33 ASP B C 1
ATOM 1396 O O . ASP B 1 36 ? -6.155 51.048 -2.428 1.00 21.45 33 ASP B O 1
ATOM 1401 N N . PRO B 1 37 ? -6.680 49.598 -4.043 1.00 21.01 34 PRO B N 1
ATOM 1402 C CA . PRO B 1 37 ? -8.002 50.199 -4.208 1.00 22.26 34 PRO B CA 1
ATOM 1403 C C . PRO B 1 37 ? -8.907 50.016 -2.995 1.00 22.63 34 PRO B C 1
ATOM 1404 O O . PRO B 1 37 ? -9.913 50.713 -2.858 1.00 24.64 34 PRO B O 1
ATOM 1408 N N . TYR B 1 38 ? -8.525 49.114 -2.097 1.00 21.74 35 TYR B N 1
ATOM 1409 C CA . TYR B 1 38 ? -9.344 48.838 -0.929 1.00 22.35 35 TYR B CA 1
ATOM 1410 C C . TYR B 1 38 ? -8.644 49.203 0.363 1.00 22.76 35 TYR B C 1
ATOM 1411 O O . TYR B 1 38 ? -8.992 48.690 1.420 1.00 22.87 35 TYR B O 1
ATOM 1420 N N . LYS B 1 39 ? -7.691 50.134 0.304 1.00 23.43 36 LYS B N 1
ATOM 1421 C CA . LYS B 1 39 ? -6.930 50.428 1.507 1.00 25.08 36 LYS B CA 1
ATOM 1422 C C . LYS B 1 39 ? -7.844 50.930 2.632 1.00 24.89 36 LYS B C 1
ATOM 1423 O O . LYS B 1 39 ? -7.623 50.624 3.802 1.00 26.41 36 LYS B O 1
ATOM 1429 N N . GLU B 1 40 ? -8.901 51.653 2.284 1.00 26.69 37 GLU B N 1
ATOM 1430 C CA . GLU B 1 40 ? -9.871 52.131 3.266 1.00 26.80 37 GLU B CA 1
ATOM 1431 C C . GLU B 1 40 ? -10.706 50.977 3.880 1.00 24.62 37 GLU B C 1
ATOM 1432 O O . GLU B 1 40 ? -11.004 50.981 5.071 1.00 25.16 37 GLU B O 1
ATOM 1438 N N . GLU B 1 41 ? -11.057 49.988 3.068 1.00 22.64 38 GLU B N 1
ATOM 1439 C CA . GLU B 1 41 ? -11.792 48.806 3.547 1.00 21.19 38 GLU B CA 1
ATOM 1440 C C . GLU B 1 41 ? -10.964 47.957 4.496 1.00 19.67 38 GLU B C 1
ATOM 1441 O O . GLU B 1 41 ? -11.506 47.255 5.355 1.00 19.77 38 GLU B O 1
ATOM 1447 N N . ILE B 1 42 ? -9.648 47.979 4.322 1.00 17.64 39 ILE B N 1
ATOM 1448 C CA . ILE B 1 42 ? -8.756 47.261 5.232 1.00 16.27 39 ILE B CA 1
ATOM 1449 C C . ILE B 1 42 ? -9.012 47.721 6.675 1.00 16.03 39 ILE B C 1
ATOM 1450 O O . ILE B 1 42 ? -9.158 46.913 7.590 1.00 16.16 39 ILE B O 1
ATOM 1455 N N . ILE B 1 43 ? -9.057 49.031 6.863 1.00 15.88 40 ILE B N 1
ATOM 1456 C CA . ILE B 1 43 ? -9.345 49.618 8.163 1.00 17.21 40 ILE B CA 1
ATOM 1457 C C . ILE B 1 43 ? -10.758 49.243 8.653 1.00 16.78 40 ILE B C 1
ATOM 1458 O O . ILE B 1 43 ? -10.917 48.833 9.799 1.00 17.64 40 ILE B O 1
ATOM 1463 N N . LYS B 1 44 ? -11.775 49.341 7.788 1.00 16.81 41 LYS B N 1
ATOM 1464 C CA . LYS B 1 44 ? -13.135 48.967 8.179 1.00 17.39 41 LYS B CA 1
ATOM 1465 C C . LYS B 1 44 ? -13.218 47.479 8.550 1.00 16.46 41 LYS B C 1
ATOM 1466 O O . LYS B 1 44 ? -13.884 47.113 9.514 1.00 16.37 41 LYS B O 1
ATOM 1472 N N . ASN B 1 45 ? -12.542 46.629 7.781 1.00 15.99 42 ASN B N 1
ATOM 1473 C CA . ASN B 1 45 ? -12.514 45.193 8.098 1.00 15.89 42 ASN B CA 1
ATOM 1474 C C . ASN B 1 45 ? -11.870 44.969 9.463 1.00 15.54 42 ASN B C 1
ATOM 1475 O O . ASN B 1 45 ? -12.353 44.152 10.260 1.00 15.82 42 ASN B O 1
ATOM 1480 N N . GLY B 1 46 ? -10.783 45.688 9.733 1.00 14.88 43 GLY B N 1
ATOM 1481 C CA . GLY B 1 46 ? -10.099 45.583 11.011 1.00 15.23 43 GLY B CA 1
ATOM 1482 C C . GLY B 1 46 ? -10.995 45.995 12.164 1.00 15.09 43 GLY B C 1
ATOM 1483 O O . GLY B 1 46 ? -11.048 45.335 13.203 1.00 15.46 43 GLY B O 1
ATOM 1484 N N . GLU B 1 47 ? -11.700 47.107 11.986 1.00 15.53 44 GLU B N 1
ATOM 1485 C CA . GLU B 1 47 ? -12.617 47.604 13.019 1.00 15.78 44 GLU B CA 1
ATOM 1486 C C . GLU B 1 47 ? -13.728 46.580 13.306 1.00 16.68 44 GLU B C 1
ATOM 1487 O O . GLU B 1 47 ? -14.057 46.269 14.452 1.00 18.66 44 GLU B O 1
ATOM 1493 N N . HIS B 1 48 ? -14.286 46.030 12.245 1.00 16.71 45 HIS B N 1
ATOM 1494 C CA . HIS B 1 48 ? -15.342 45.064 12.368 1.00 16.56 45 HIS B CA 1
ATOM 1495 C C . HIS B 1 48 ? -14.872 43.789 13.068 1.00 15.28 45 HIS B C 1
ATOM 1496 O O . HIS B 1 48 ? -15.539 43.262 13.945 1.00 14.95 45 HIS B O 1
ATOM 1503 N N . LEU B 1 49 ? -13.706 43.302 12.675 1.00 14.73 46 LEU B N 1
ATOM 1504 C CA . LEU B 1 49 ? -13.198 42.059 13.244 1.00 14.62 46 LEU B CA 1
ATOM 1505 C C . LEU B 1 49 ? -12.715 42.229 14.668 1.00 14.38 46 LEU B C 1
ATOM 1506 O O . LEU B 1 49 ? -12.792 41.282 15.452 1.00 15.44 46 LEU B O 1
ATOM 1511 N N . LEU B 1 50 ? -12.258 43.425 15.038 1.00 13.70 47 LEU B N 1
ATOM 1512 C CA . LEU B 1 50 ? -11.918 43.648 16.443 1.00 15.59 47 LEU B CA 1
ATOM 1513 C C . LEU B 1 50 ? -13.175 43.537 17.292 1.00 15.46 47 LEU B C 1
ATOM 1514 O O . LEU B 1 50 ? -13.162 42.9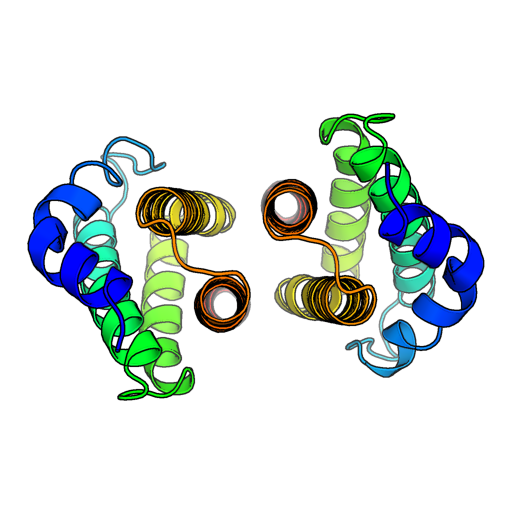40 18.365 1.00 15.61 47 LEU B O 1
ATOM 1519 N N . SER B 1 51 ? -14.248 44.163 16.831 1.00 16.28 48 SER B N 1
ATOM 1520 C CA . SER B 1 51 ? -15.546 44.035 17.481 1.00 17.08 48 SER B CA 1
ATOM 1521 C C . SER B 1 51 ? -16.017 42.587 17.588 1.00 16.71 48 SER B C 1
ATOM 1522 O O . SER B 1 51 ? -16.486 42.158 18.645 1.00 17.83 48 SER B O 1
ATOM 1525 N N . ALA B 1 52 ? -15.851 41.817 16.512 1.00 14.74 49 ALA B N 1
ATOM 1526 C CA . ALA B 1 52 ? -16.216 40.392 16.507 1.00 14.80 49 ALA B CA 1
ATOM 1527 C C . ALA B 1 52 ? -15.360 39.601 17.487 1.00 15.28 49 ALA B C 1
ATOM 1528 O O . ALA B 1 52 ? -15.846 38.699 18.159 1.00 15.82 49 ALA B O 1
ATOM 1530 N N . PHE B 1 53 ? -14.078 39.931 17.547 1.00 14.65 50 PHE B N 1
ATOM 1531 C CA . PHE B 1 53 ? -13.164 39.301 18.504 1.00 14.75 50 PHE B CA 1
ATOM 1532 C C . PHE B 1 53 ? -13.650 39.479 19.934 1.00 16.09 50 PHE B C 1
ATOM 1533 O O . PHE B 1 53 ? -13.695 38.516 20.709 1.00 15.29 50 PHE B O 1
ATOM 1541 N N . ILE B 1 54 ? -14.039 40.699 20.274 1.00 16.31 51 ILE B N 1
ATOM 1542 C CA . ILE B 1 54 ? -14.518 40.957 21.636 1.00 18.25 51 ILE B CA 1
ATOM 1543 C C . ILE B 1 54 ? -15.733 40.089 21.926 1.00 19.14 51 ILE B C 1
ATOM 1544 O O . ILE B 1 54 ? -15.808 39.415 22.966 1.00 20.75 51 ILE B O 1
ATOM 1549 N N . MET B 1 55 ? -16.673 40.072 20.991 1.00 18.55 52 MET B N 1
ATOM 1550 C CA . MET B 1 55 ? -17.876 39.262 21.152 1.00 19.69 52 MET B CA 1
ATOM 1551 C C . MET B 1 55 ? -17.546 37.779 21.274 1.00 19.01 52 MET B C 1
ATOM 1552 O O . MET B 1 55 ? -18.153 37.074 22.060 1.00 20.01 52 MET B O 1
ATOM 1557 N N . TYR B 1 56 ? -16.579 37.310 20.498 1.00 16.72 53 TYR B N 1
ATOM 1558 C CA . TYR B 1 56 ? -16.158 35.918 20.593 1.00 16.35 53 TYR B CA 1
ATOM 1559 C C . TYR B 1 56 ? -15.576 35.580 21.968 1.00 18.39 53 TYR B C 1
ATOM 1560 O O . TYR B 1 56 ? -15.881 34.540 22.542 1.00 18.15 53 TYR B O 1
ATOM 1569 N N . LEU B 1 57 ? -14.752 36.461 22.513 1.00 18.18 54 LEU B N 1
ATOM 1570 C CA . LEU B 1 57 ? -14.180 36.199 23.837 1.00 19.87 54 LEU B CA 1
ATOM 1571 C C . LEU B 1 57 ? -15.284 36.136 24.889 1.00 21.08 54 LEU B C 1
ATOM 1572 O O . LEU B 1 57 ? -15.175 35.382 25.863 1.00 21.81 54 LEU B O 1
ATOM 1577 N N . LYS B 1 58 ? -16.354 36.892 24.668 1.00 21.66 55 LYS B N 1
ATOM 1578 C CA . LYS B 1 58 ? -17.501 36.909 25.588 1.00 24.97 55 LYS B CA 1
ATOM 1579 C C . LYS B 1 58 ? -18.487 35.773 25.306 1.00 24.79 55 LYS B C 1
ATOM 1580 O O . LYS B 1 58 ? -19.535 35.677 25.965 1.00 27.67 55 LYS B O 1
ATOM 1586 N N . GLU B 1 59 ? -18.181 34.956 24.294 1.00 24.16 56 GLU B N 1
ATOM 1587 C CA . GLU B 1 59 ? -18.989 33.806 23.898 1.00 25.27 56 GLU B CA 1
ATOM 1588 C C . GLU B 1 59 ? -20.353 34.237 23.355 1.00 25.61 56 GLU B C 1
ATOM 1589 O O . GLU B 1 59 ? -21.352 33.521 23.520 1.00 29.27 56 GLU B O 1
ATOM 1595 N N . GLU B 1 60 ? -20.370 35.395 22.685 1.00 25.21 57 GLU B N 1
ATOM 1596 C CA . GLU B 1 60 ? -21.577 35.989 22.092 1.00 25.53 57 GLU B CA 1
ATOM 1597 C C . GLU B 1 60 ? -21.741 35.772 20.577 1.00 25.86 57 GLU B C 1
ATOM 1598 O O . GLU B 1 60 ? -22.817 36.002 20.027 1.00 27.40 57 GLU B O 1
ATOM 1604 N N . ILE B 1 61 ? -20.679 35.327 19.907 1.00 23.53 58 ILE B N 1
ATOM 1605 C CA . ILE B 1 61 ? -20.779 34.838 18.529 1.00 22.13 58 ILE B CA 1
ATOM 1606 C C . ILE B 1 61 ? -20.013 33.530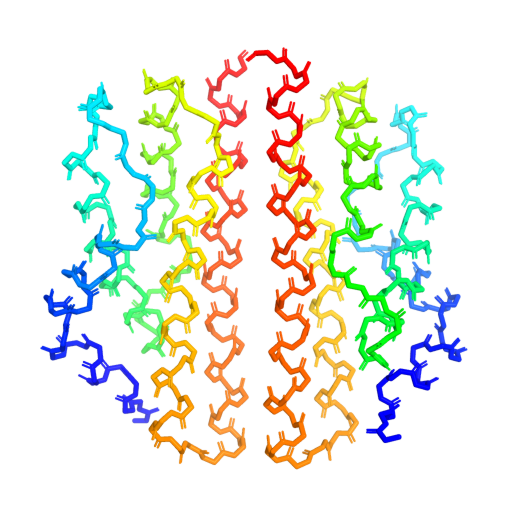 18.401 1.00 21.52 58 ILE B C 1
ATOM 1607 O O . ILE B 1 61 ? -19.153 33.226 19.225 1.00 21.96 58 ILE B O 1
ATOM 1612 N N . SER B 1 62 ? -20.323 32.757 17.364 1.00 21.87 59 SER B N 1
ATOM 1613 C CA . SER B 1 62 ? -19.489 31.624 16.977 1.00 21.99 59 SER B CA 1
ATOM 1614 C C . SER B 1 62 ? -18.540 32.057 15.862 1.00 19.96 59 SER B C 1
ATOM 1615 O O . SER B 1 62 ? -18.762 33.081 15.192 1.00 19.72 59 SER B O 1
ATOM 1618 N N . LEU B 1 63 ? -17.497 31.265 15.648 1.00 18.42 60 LEU B N 1
ATOM 1619 C CA . LEU B 1 63 ? -16.488 31.574 14.630 1.00 18.55 60 LEU B CA 1
ATOM 1620 C C . LEU B 1 63 ? -17.065 31.635 13.227 1.00 17.07 60 LEU B C 1
ATOM 1621 O O . LEU B 1 63 ? -16.578 32.380 12.388 1.00 17.86 60 LEU B O 1
ATOM 1626 N N . GLN B 1 64 ? -18.115 30.871 12.960 1.00 16.93 61 GLN B N 1
ATOM 1627 C CA . GLN B 1 64 ? -18.723 30.894 11.631 1.00 18.03 61 GLN B CA 1
ATOM 1628 C C . GLN B 1 64 ? -19.183 32.307 11.244 1.00 17.54 61 GLN B C 1
ATOM 1629 O O . GLN B 1 64 ? -19.195 32.664 10.069 1.00 18.02 61 GLN B O 1
ATOM 1635 N N . GLU B 1 65 ? -19.483 33.131 12.237 1.00 16.61 62 GLU B N 1
ATOM 1636 C CA . GLU B 1 65 ? -19.992 34.460 11.965 1.00 18.96 62 GLU B CA 1
ATOM 1637 C C . GLU B 1 65 ? -18.948 35.413 11.375 1.00 16.52 62 GLU B C 1
ATOM 1638 O O . GLU B 1 65 ? -19.325 36.461 10.860 1.00 19.16 62 GLU B O 1
ATOM 1644 N N . ILE B 1 66 ? -17.650 35.069 11.416 1.00 14.57 63 ILE B N 1
ATOM 1645 C CA . ILE B 1 66 ? -16.652 35.916 10.767 1.00 15.59 63 ILE B CA 1
ATOM 1646 C C . ILE B 1 66 ? -16.370 35.497 9.338 1.00 13.75 63 ILE B C 1
ATOM 1647 O O . ILE B 1 66 ? -15.622 36.174 8.640 1.00 15.61 63 ILE B O 1
ATOM 1652 N N . GLU B 1 67 ? -16.984 34.407 8.879 1.00 14.20 64 GLU B N 1
ATOM 1653 C CA . GLU B 1 67 ? -16.680 33.886 7.543 1.00 14.56 64 GLU B CA 1
ATOM 1654 C C . GLU B 1 67 ? -17.145 34.833 6.434 1.00 15.25 64 GLU B C 1
ATOM 1655 O O . GLU B 1 67 ? -16.484 34.931 5.399 1.00 15.48 64 GLU B O 1
ATOM 1661 N N . ILE B 1 68 ? -18.244 35.558 6.661 1.00 15.12 65 ILE B N 1
ATOM 1662 C CA . ILE B 1 68 ? -18.673 36.591 5.701 1.00 16.58 65 ILE B CA 1
ATOM 1663 C C . ILE B 1 68 ? -17.564 37.621 5.472 1.00 16.13 65 ILE B C 1
ATOM 1664 O O . ILE B 1 68 ? -17.273 38.012 4.334 1.00 16.17 65 ILE B O 1
ATOM 1669 N N . THR B 1 69 ? -16.922 38.036 6.559 1.00 15.21 66 THR B N 1
ATOM 1670 C CA . THR B 1 69 ? -15.876 39.060 6.472 1.00 15.48 66 THR B CA 1
ATOM 1671 C C . THR B 1 69 ? -14.639 38.473 5.806 1.00 13.73 66 THR B C 1
ATOM 1672 O O . THR B 1 69 ? -13.993 39.131 5.005 1.00 14.52 66 THR B O 1
ATOM 1676 N N . SER B 1 70 ? -14.332 37.222 6.111 1.00 14.16 67 SER B N 1
ATOM 1677 C CA . SER B 1 70 ? -13.186 36.549 5.503 1.00 14.83 67 SER B CA 1
ATOM 1678 C C . SER B 1 70 ? -13.329 36.456 3.982 1.00 14.23 67 SER B C 1
ATOM 1679 O O . SER B 1 70 ? -12.362 36.682 3.246 1.00 14.81 67 SER B O 1
ATOM 1683 N N . LYS B 1 71 ? -14.539 36.149 3.501 1.00 13.80 68 LYS B N 1
ATOM 1684 C CA . LYS B 1 71 ? -14.790 36.062 2.052 1.00 14.35 68 LYS B CA 1
ATOM 1685 C C . LYS B 1 71 ? -14.630 37.454 1.408 1.00 13.41 68 LYS B C 1
ATOM 1686 O O . LYS B 1 71 ? -14.112 37.590 0.294 1.00 14.29 68 LYS B O 1
ATOM 1692 N N . LYS B 1 72 ? -15.071 38.483 2.126 1.00 12.93 69 LYS B N 1
ATOM 1693 C CA . LYS B 1 72 ? -14.946 39.873 1.677 1.00 13.53 69 LYS B CA 1
ATOM 1694 C C . LYS B 1 72 ? -13.476 40.299 1.549 1.00 12.74 69 LYS B C 1
ATOM 1695 O O . LYS B 1 72 ? -13.055 40.872 0.540 1.00 14.46 69 LYS B O 1
ATOM 1701 N N . ILE B 1 73 ? -12.711 40.040 2.593 1.00 13.75 70 ILE B N 1
ATOM 1702 C CA . ILE B 1 73 ? -11.305 40.336 2.576 1.00 12.22 70 ILE B CA 1
ATOM 1703 C C . ILE B 1 73 ? -10.659 39.638 1.392 1.00 12.45 70 ILE B C 1
ATOM 1704 O O . ILE B 1 73 ? -9.894 40.261 0.651 1.00 13.37 70 ILE B O 1
ATOM 1709 N N . ALA B 1 74 ? -10.945 38.351 1.234 1.00 12.61 71 ALA B N 1
ATOM 1710 C CA . ALA B 1 74 ? -10.309 37.566 0.184 1.00 12.72 71 ALA B CA 1
ATOM 1711 C C . ALA B 1 74 ? -10.571 38.166 -1.195 1.00 13.52 71 ALA B C 1
ATOM 1712 O O . ALA B 1 74 ? -9.658 38.308 -2.004 1.00 15.02 71 ALA B O 1
ATOM 1714 N N . ARG B 1 75 ? -11.820 38.535 -1.450 1.00 13.48 72 ARG B N 1
ATOM 1715 C CA . ARG B 1 75 ? -12.170 39.124 -2.741 1.00 15.62 72 ARG B CA 1
ATOM 1716 C C . ARG B 1 75 ? -11.460 40.461 -2.990 1.00 13.72 72 ARG B C 1
ATOM 1717 O O . ARG B 1 75 ? -10.983 40.739 -4.106 1.00 17.25 72 ARG B O 1
ATOM 1725 N N . GLU B 1 76 ? -11.355 41.269 -1.947 1.00 14.30 73 GLU B N 1
ATOM 1726 C CA . GLU B 1 76 ? -10.638 42.537 -2.029 1.00 14.34 73 GLU B CA 1
ATOM 1727 C C . GLU B 1 76 ? -9.146 42.337 -2.303 1.00 14.45 73 GLU B C 1
ATOM 1728 O O . GLU B 1 76 ? -8.551 43.054 -3.110 1.00 15.07 73 GLU B O 1
ATOM 1734 N N . ARG B 1 77 ? -8.545 41.361 -1.624 1.00 13.29 74 ARG B N 1
ATOM 1735 C CA . ARG B 1 77 ? -7.133 41.068 -1.830 1.00 13.33 74 ARG B CA 1
ATOM 1736 C C . ARG B 1 77 ? -6.869 40.601 -3.254 1.00 13.70 74 ARG B C 1
ATOM 1737 O O . ARG B 1 77 ? -5.854 40.955 -3.840 1.00 15.49 74 ARG B O 1
ATOM 1745 N N . ILE B 1 78 ? -7.765 39.779 -3.799 1.00 15.01 75 ILE B N 1
ATOM 1746 C CA . ILE B 1 78 ? -7.650 39.330 -5.186 1.00 16.13 75 ILE B CA 1
ATOM 1747 C C . ILE B 1 78 ? -7.645 40.556 -6.081 1.00 16.20 75 ILE B C 1
ATOM 1748 O O . ILE B 1 78 ? -6.792 40.694 -6.959 1.00 17.96 75 ILE B O 1
ATOM 1753 N N . ASP B 1 79 ? -8.601 41.454 -5.874 1.00 17.40 76 ASP B N 1
ATOM 1754 C CA . ASP B 1 79 ? -8.719 42.604 -6.769 1.00 18.48 76 ASP B CA 1
ATOM 1755 C C . ASP B 1 79 ? -7.582 43.624 -6.610 1.00 19.01 76 ASP B C 1
ATOM 1756 O O . ASP B 1 79 ? -7.192 44.300 -7.574 1.00 20.83 76 ASP B O 1
ATOM 1761 N N . ALA B 1 80 ? -7.012 43.693 -5.410 1.00 17.70 77 ALA B N 1
ATOM 1762 C CA . ALA B 1 80 ? -5.847 44.532 -5.124 1.00 18.34 77 ALA B CA 1
ATOM 1763 C C . ALA B 1 80 ? -4.557 44.005 -5.753 1.00 18.30 77 ALA B C 1
ATOM 1764 O O . ALA B 1 80 ? -3.556 44.721 -5.836 1.00 19.20 77 ALA B O 1
ATOM 1766 N N . LYS B 1 81 ? -4.562 42.745 -6.167 1.00 17.20 78 LYS B N 1
ATOM 1767 C CA . LYS B 1 81 ? -3.377 42.119 -6.773 1.00 17.77 78 LYS B CA 1
ATOM 1768 C C . LYS B 1 81 ? -2.145 42.210 -5.868 1.00 16.80 78 LYS B C 1
ATOM 1769 O O . LYS B 1 81 ? -1.022 42.478 -6.311 1.00 19.52 78 LYS B O 1
ATOM 1775 N N . VAL B 1 82 ? -2.370 41.899 -4.594 1.00 15.67 79 VAL B N 1
ATOM 1776 C CA . VAL B 1 82 ? -1.317 41.859 -3.586 1.00 17.32 79 VAL B CA 1
ATOM 1777 C C . VAL B 1 82 ? -1.147 40.422 -3.090 1.00 16.39 79 VAL B C 1
ATOM 1778 O O . VAL B 1 82 ? -2.088 39.669 -3.067 1.00 17.75 79 VAL B O 1
ATOM 1782 N N . ASN B 1 83 ? 0.072 40.073 -2.696 1.00 14.89 80 ASN B N 1
ATOM 1783 C CA . ASN B 1 83 ? 0.361 38.784 -2.077 1.00 14.79 80 ASN B CA 1
ATOM 1784 C C . ASN B 1 83 ? -0.540 38.609 -0.841 1.00 13.62 80 ASN B C 1
ATOM 1785 O O . ASN B 1 83 ? -0.519 39.443 0.057 1.00 13.57 80 ASN B O 1
ATOM 1790 N N . ILE B 1 84 ? -1.310 37.524 -0.820 1.00 13.08 81 ILE B N 1
ATOM 1791 C CA . ILE B 1 84 ? -2.237 37.237 0.277 1.00 13.00 81 ILE B CA 1
ATOM 1792 C C . ILE B 1 84 ? -1.518 37.075 1.642 1.00 12.09 81 ILE B C 1
ATOM 1793 O O . ILE B 1 84 ? -2.131 37.230 2.701 1.00 12.38 81 ILE B O 1
ATOM 1798 N N . ALA B 1 85 ? -0.220 36.789 1.629 1.00 11.27 82 ALA B N 1
ATOM 1799 C CA . ALA B 1 85 ? 0.525 36.738 2.876 1.00 11.00 82 ALA B CA 1
ATOM 1800 C C . ALA B 1 85 ? 0.590 38.094 3.585 1.00 10.83 82 ALA B C 1
ATOM 1801 O O . ALA B 1 85 ? 0.841 38.146 4.773 1.00 11.91 82 ALA B O 1
ATOM 1803 N N . GLU B 1 86 ? 0.416 39.203 2.866 1.00 11.04 83 GLU B N 1
ATOM 1804 C CA . GLU B 1 86 ? 0.367 40.512 3.540 1.00 11.98 83 GLU B CA 1
ATOM 1805 C C . GLU B 1 86 ? -0.793 40.597 4.539 1.00 10.67 83 GLU B C 1
ATOM 1806 O O . GLU B 1 86 ? -0.635 41.133 5.644 1.00 11.42 83 GLU B O 1
ATOM 1812 N N . PHE B 1 87 ? -1.943 40.038 4.153 1.00 9.95 84 PHE B N 1
ATOM 1813 C CA . PHE B 1 87 ? -3.078 39.938 5.052 1.00 10.91 84 PHE B CA 1
ATOM 1814 C C . PHE B 1 87 ? -2.686 39.109 6.307 1.00 9.78 84 PHE B C 1
ATOM 1815 O O . PHE B 1 87 ? -3.069 39.428 7.441 1.00 11.24 84 PHE B O 1
ATOM 1823 N N . ILE B 1 88 ? -1.929 38.041 6.113 1.00 10.21 85 ILE B N 1
ATOM 1824 C CA . ILE B 1 88 ? -1.503 37.225 7.243 1.00 10.50 85 ILE B CA 1
ATOM 1825 C C . ILE B 1 88 ? -0.627 38.072 8.178 1.00 10.32 85 ILE B C 1
ATOM 1826 O O . ILE B 1 88 ? -0.824 38.097 9.397 1.00 10.37 85 ILE B O 1
ATOM 1831 N N . HIS B 1 89 ? 0.347 38.766 7.600 1.00 11.08 86 HIS B N 1
ATOM 1832 C CA . HIS B 1 89 ? 1.192 39.659 8.369 1.00 11.12 86 HIS B CA 1
ATOM 1833 C C . HIS B 1 89 ? 0.370 40.682 9.141 1.00 11.04 86 HIS B C 1
ATOM 1834 O O . HIS B 1 89 ? 0.584 40.889 10.349 1.00 11.53 86 HIS B O 1
ATOM 1841 N N . ASN B 1 90 ? -0.575 41.322 8.460 1.00 11.57 87 ASN B N 1
ATOM 1842 C CA . ASN B 1 90 ? -1.352 42.403 9.068 1.00 11.96 87 ASN B CA 1
ATOM 1843 C C . ASN B 1 90 ? -2.226 41.873 10.200 1.00 11.06 87 ASN B C 1
ATOM 1844 O O . ASN B 1 90 ? -2.426 42.549 11.225 1.00 12.48 87 ASN B O 1
ATOM 1849 N N . THR B 1 91 ? -2.720 40.654 10.023 1.00 10.61 88 THR B N 1
ATOM 1850 C CA . THR B 1 91 ? -3.546 40.011 11.067 1.00 10.49 88 THR B CA 1
ATOM 1851 C C . THR B 1 91 ? -2.681 39.696 12.280 1.00 10.74 88 THR B C 1
ATOM 1852 O O . THR B 1 91 ? -3.076 39.936 13.430 1.00 11.88 88 THR B O 1
ATOM 1856 N N . ASN B 1 92 ? -1.487 39.177 12.020 1.00 10.19 89 ASN B N 1
ATOM 1857 C CA . ASN B 1 92 ? -0.603 38.839 13.111 1.00 11.45 89 ASN B CA 1
ATOM 1858 C C . ASN B 1 92 ? -0.135 40.050 13.923 1.00 11.45 89 ASN B C 1
ATOM 1859 O O . ASN B 1 92 ? 0.087 39.925 15.129 1.00 12.87 89 ASN B O 1
ATOM 1864 N N . VAL B 1 93 ? -0.035 41.210 13.285 1.00 12.18 90 VAL B N 1
ATOM 1865 C CA . VAL B 1 93 ? 0.290 42.450 14.015 1.00 13.80 90 VAL B CA 1
ATOM 1866 C C . VAL B 1 93 ? -0.764 42.660 15.120 1.00 12.89 90 VAL B C 1
ATOM 1867 O O . VAL B 1 93 ? -0.443 42.970 16.269 1.00 14.90 90 VAL B O 1
ATOM 1871 N N . ALA B 1 94 ? -2.030 42.461 14.771 1.00 12.74 91 ALA B N 1
ATOM 1872 C CA . ALA B 1 94 ? -3.106 42.641 15.749 1.00 12.59 91 ALA B CA 1
ATOM 1873 C C . ALA B 1 94 ? -3.037 41.575 16.834 1.00 12.47 91 ALA B C 1
ATOM 1874 O O . ALA B 1 94 ? -3.197 41.864 18.031 1.00 13.60 91 ALA B O 1
ATOM 1876 N N . LYS B 1 95 ? -2.822 40.330 16.428 1.00 10.78 92 LYS B N 1
ATOM 1877 C CA . LYS B 1 95 ? -2.759 39.230 17.405 1.00 11.51 92 LYS B CA 1
ATOM 1878 C C . LYS B 1 95 ? -1.644 39.463 18.430 1.00 11.37 92 LYS B C 1
ATOM 1879 O O . LYS B 1 95 ? -1.843 39.269 19.641 1.00 13.28 92 LYS B O 1
ATOM 1885 N N . ILE B 1 96 ? -0.475 39.879 17.946 1.00 12.33 93 ILE B N 1
ATOM 1886 C CA . ILE B 1 96 ? 0.669 40.131 18.811 1.00 13.62 93 ILE B CA 1
ATOM 1887 C C . ILE B 1 96 ? 0.345 41.216 19.815 1.00 14.45 93 ILE B C 1
ATOM 1888 O O . ILE B 1 96 ? 0.692 41.106 21.000 1.00 15.26 93 ILE B O 1
ATOM 1893 N N . GLU B 1 97 ? -0.305 42.272 19.346 1.00 14.48 94 GLU B N 1
ATOM 1894 C CA . GLU B 1 97 ? -0.646 43.352 20.262 1.00 16.27 94 GLU B CA 1
ATOM 1895 C C . GLU B 1 97 ? -1.664 42.911 21.317 1.00 15.42 94 GLU B C 1
ATOM 1896 O O . GLU B 1 97 ? -1.531 43.262 22.499 1.00 16.95 94 GLU B O 1
ATOM 1902 N N . ILE B 1 98 ? -2.663 42.123 20.915 1.00 14.43 95 ILE B N 1
ATOM 1903 C CA . ILE B 1 98 ? -3.634 41.592 21.868 1.00 14.17 95 ILE B CA 1
ATOM 1904 C C . ILE B 1 98 ? -2.938 40.715 22.917 1.00 14.28 95 ILE B C 1
ATOM 1905 O O . ILE B 1 98 ? -3.234 40.809 24.107 1.00 15.38 95 ILE B O 1
ATOM 1910 N N . MET B 1 99 ? -1.988 39.901 22.490 1.00 14.51 96 MET B N 1
ATOM 1911 C CA . MET B 1 99 ? -1.218 39.082 23.428 1.00 14.37 96 MET B CA 1
ATOM 1912 C C . MET B 1 99 ? -0.412 39.964 24.396 1.00 15.94 96 MET B C 1
ATOM 1913 O O . MET B 1 99 ? -0.295 39.653 25.590 1.00 16.64 96 MET B O 1
ATOM 1918 N N . ASN B 1 100 ? 0.158 41.052 23.880 1.00 16.34 97 ASN B N 1
ATOM 1919 C CA . ASN B 1 100 ? 0.889 42.001 24.725 1.00 16.82 97 ASN B CA 1
ATOM 1920 C C . ASN B 1 100 ? -0.026 42.620 25.786 1.00 17.51 97 ASN B C 1
ATOM 1921 O O . ASN B 1 100 ? 0.380 42.792 26.943 1.00 19.66 97 ASN B O 1
ATOM 1926 N N . ILE B 1 101 ? -1.237 42.983 25.389 1.00 17.17 98 ILE B N 1
ATOM 1927 C CA . ILE B 1 101 ? -2.193 43.570 26.326 1.00 18.34 98 ILE B CA 1
ATOM 1928 C C . ILE B 1 101 ? -2.604 42.540 27.380 1.00 18.40 98 ILE B C 1
ATOM 1929 O O . ILE B 1 101 ? -2.661 42.848 28.576 1.00 19.89 98 ILE B O 1
ATOM 1934 N N . LEU B 1 102 ? -2.865 41.308 26.951 1.00 17.71 99 LEU B N 1
ATOM 1935 C CA . LEU B 1 102 ? -3.214 40.239 27.879 1.00 18.12 99 LEU B CA 1
ATOM 1936 C C . LEU B 1 102 ? -2.112 40.061 28.933 1.00 18.48 99 LEU B C 1
ATOM 1937 O O . LEU B 1 102 ? -2.400 39.960 30.140 1.00 20.26 99 LEU B O 1
ATOM 1942 N N . THR B 1 103 ? -0.862 40.052 28.485 1.00 19.49 100 THR B N 1
ATOM 1943 C CA . THR B 1 103 ? 0.285 39.924 29.392 1.00 21.24 100 THR B CA 1
ATOM 1944 C C . THR B 1 103 ? 0.293 41.061 30.417 1.00 21.98 100 THR B C 1
ATOM 1945 O O . THR B 1 103 ? 0.427 40.816 31.635 1.00 23.99 100 THR B O 1
ATOM 1949 N N . LEU B 1 104 ? 0.084 42.287 29.944 1.00 21.95 101 LEU B N 1
ATOM 1950 C CA . LEU B 1 104 ? 0.154 43.462 30.826 1.00 23.97 101 LEU B CA 1
ATOM 1951 C C . LEU B 1 104 ? -0.982 43.483 31.844 1.00 23.09 101 LEU B C 1
ATOM 1952 O O . LEU B 1 104 ? -0.788 43.940 32.981 1.00 24.46 101 LEU B O 1
ATOM 1957 N N . LEU B 1 105 ? -2.152 42.968 31.470 1.00 22.11 102 LEU B N 1
ATOM 1958 C CA . LEU B 1 105 ? -3.282 42.877 32.392 1.00 23.10 102 LEU B CA 1
ATOM 1959 C C . LEU B 1 105 ? -3.039 41.858 33.520 1.00 25.77 102 LEU B C 1
ATOM 1960 O O . LEU B 1 105 ? -3.783 41.825 34.500 1.00 27.13 102 LEU B O 1
ATOM 1965 N N . ASN B 1 106 ? -2.020 41.029 33.329 1.00 26.48 103 ASN B N 1
ATOM 1966 C CA . ASN B 1 106 ? -1.494 40.104 34.341 1.00 28.77 103 ASN B CA 1
ATOM 1967 C C . ASN B 1 106 ? -2.559 39.206 34.983 1.00 26.00 103 ASN B C 1
ATOM 1968 O O . ASN B 1 106 ? -2.755 39.186 36.202 1.00 28.15 103 ASN B O 1
ATOM 1973 N N . PRO B 1 107 ? -3.252 38.424 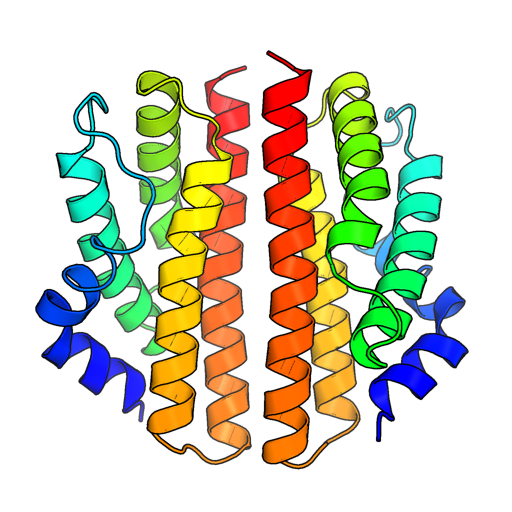34.149 1.00 22.78 104 PRO B N 1
ATOM 1974 C CA . PRO B 1 107 ? -4.186 37.423 34.639 1.00 22.24 104 PRO B CA 1
ATOM 1975 C C . PRO B 1 107 ? -3.469 36.245 35.316 1.00 22.78 104 PRO B C 1
ATOM 1976 O O . PRO B 1 107 ? -2.278 36.051 35.102 1.00 24.64 104 PRO B O 1
ATOM 1980 N N . ASP B 1 108 ? -4.185 35.466 36.120 1.00 23.03 105 ASP B N 1
ATOM 1981 C CA . ASP B 1 108 ? -3.613 34.226 36.644 1.00 23.82 105 ASP B CA 1
ATOM 1982 C C . ASP B 1 108 ? -3.524 33.178 35.533 1.00 22.67 105 ASP B C 1
ATOM 1983 O O . ASP B 1 108 ? -4.073 33.371 34.446 1.00 21.69 105 ASP B O 1
ATOM 1988 N N . LEU B 1 109 ? -2.828 32.083 35.808 1.00 22.26 106 LEU B N 1
ATOM 1989 C CA . LEU B 1 109 ? -2.528 31.085 34.782 1.00 22.60 106 LEU B CA 1
ATOM 1990 C C . LEU B 1 109 ? -3.778 30.503 34.143 1.00 22.03 106 LEU B C 1
ATOM 1991 O O . LEU B 1 109 ? -3.846 30.381 32.920 1.00 21.41 106 LEU B O 1
ATOM 1996 N N . GLN B 1 110 ? -4.764 30.133 34.955 1.00 22.36 107 GLN B N 1
ATOM 1997 C CA . GLN B 1 110 ? -6.008 29.552 34.450 1.00 23.65 107 GLN B CA 1
ATOM 1998 C C . GLN B 1 110 ? -6.663 30.483 33.435 1.00 22.26 107 GLN B C 1
ATOM 1999 O O . GLN B 1 110 ? -7.004 30.057 32.326 1.00 22.95 107 GLN B O 1
ATOM 2005 N N . GLN B 1 111 ? -6.811 31.750 33.817 1.00 22.48 108 GLN B N 1
ATOM 2006 C CA . GLN B 1 111 ? -7.434 32.765 32.967 1.00 22.36 108 GLN B CA 1
ATOM 2007 C C . GLN B 1 111 ? -6.610 33.002 31.693 1.00 21.32 108 GLN B C 1
ATOM 2008 O O . GLN B 1 111 ? -7.165 33.102 30.589 1.00 20.23 108 GLN B O 1
ATOM 2014 N N . TYR B 1 112 ? -5.299 33.109 31.863 1.00 20.01 109 TYR B N 1
ATOM 2015 C CA . TYR B 1 112 ? -4.401 33.314 30.747 1.00 18.20 109 TYR B CA 1
ATOM 2016 C C . TYR B 1 112 ? -4.579 32.173 29.752 1.00 17.34 109 TYR B C 1
ATOM 2017 O O . TYR B 1 112 ? -4.708 32.410 28.543 1.00 16.31 109 TYR B O 1
ATOM 2026 N N . GLN B 1 113 ? -4.614 30.937 30.250 1.00 17.22 110 GLN B N 1
ATOM 2027 C CA . GLN B 1 113 ? -4.732 29.769 29.367 1.00 17.64 110 GLN B CA 1
ATOM 2028 C C . GLN B 1 113 ? -6.057 29.767 28.596 1.00 17.38 110 GLN B C 1
ATOM 2029 O O . GLN B 1 113 ? -6.095 29.463 27.400 1.00 18.62 110 GLN B O 1
ATOM 2035 N N . ALA B 1 114 ? -7.147 30.098 29.279 1.00 18.28 111 ALA B N 1
ATOM 2036 C CA . ALA B 1 114 ? -8.453 30.128 28.644 1.00 17.56 111 ALA B CA 1
ATOM 2037 C C . ALA B 1 114 ? -8.487 31.162 27.534 1.00 16.64 111 ALA B C 1
ATOM 2038 O O . ALA B 1 114 ? -9.056 30.926 26.454 1.00 18.22 111 ALA B O 1
ATOM 2040 N N . LEU B 1 115 ? -7.914 32.330 27.804 1.00 16.99 112 LEU B N 1
ATOM 2041 C CA . LEU B 1 115 ? -7.952 33.406 26.815 1.00 15.74 112 LEU B CA 1
ATOM 2042 C C . LEU B 1 115 ? -7.011 33.121 25.648 1.00 14.81 112 LEU B C 1
ATOM 2043 O O . LEU B 1 115 ? -7.359 33.389 24.501 1.00 15.51 112 LEU B O 1
ATOM 2048 N N . VAL B 1 116 ? -5.849 32.533 25.910 1.00 14.96 113 VAL B N 1
ATOM 2049 C CA . VAL B 1 116 ? -4.936 32.176 24.808 1.00 14.75 113 VAL B CA 1
ATOM 2050 C C . VAL B 1 116 ? -5.623 31.205 23.839 1.00 14.44 113 VAL B C 1
ATOM 2051 O O . VAL B 1 116 ? -5.498 31.334 22.622 1.00 13.54 113 VAL B O 1
ATOM 2055 N N . LYS B 1 117 ? -6.363 30.240 24.365 1.00 15.16 114 LYS B N 1
ATOM 2056 C CA . LYS B 1 117 ? -7.076 29.297 23.514 1.00 15.94 114 LYS B CA 1
ATOM 2057 C C . LYS B 1 117 ? -8.082 30.033 22.607 1.00 15.21 114 LYS B C 1
ATOM 2058 O O . LYS B 1 117 ? -8.178 29.763 21.403 1.00 15.45 114 LYS B O 1
ATOM 2064 N N . LYS B 1 118 ? -8.842 30.959 23.181 1.00 15.34 115 LYS B N 1
ATOM 2065 C CA . LYS B 1 118 ? -9.826 31.706 22.396 1.00 14.17 115 LYS B CA 1
ATOM 2066 C C . LYS B 1 118 ? -9.149 32.606 21.360 1.00 13.47 115 LYS B C 1
ATOM 2067 O O . LYS B 1 118 ? -9.607 32.698 20.221 1.00 12.68 115 LYS B O 1
ATOM 2073 N N . ILE B 1 119 ? -8.075 33.278 21.767 1.00 13.03 116 ILE B N 1
ATOM 2074 C CA . ILE B 1 119 ? -7.302 34.134 20.864 1.00 11.82 116 ILE B CA 1
ATOM 2075 C C . ILE B 1 119 ? -6.810 33.304 19.679 1.00 11.43 116 ILE B C 1
ATOM 2076 O O . ILE B 1 119 ? -6.981 33.677 18.513 1.00 11.68 116 ILE B O 1
ATOM 2081 N N . ASN B 1 120 ? -6.235 32.149 19.970 1.00 11.61 117 ASN B N 1
ATOM 2082 C CA . ASN B 1 120 ? -5.718 31.290 18.923 1.00 11.29 117 ASN B CA 1
ATOM 2083 C C . ASN B 1 120 ? -6.818 30.779 18.014 1.00 11.39 117 ASN B C 1
ATOM 2084 O O . ASN B 1 120 ? -6.669 30.759 16.798 1.00 11.66 117 ASN B O 1
ATOM 2089 N N . GLN B 1 121 ? -7.935 30.361 18.604 1.00 10.93 118 GLN B N 1
ATOM 2090 C CA . GLN B 1 121 ? -9.031 29.843 17.800 1.00 12.09 118 GLN B CA 1
ATOM 2091 C C . GLN B 1 121 ? -9.559 30.907 16.825 1.00 11.25 118 GLN B C 1
ATOM 2092 O O . GLN B 1 121 ? -9.780 30.624 15.644 1.00 11.66 118 GLN B O 1
ATOM 2098 N N . PHE B 1 122 ? -9.724 32.130 17.312 1.00 11.33 119 PHE B N 1
ATOM 2099 C CA . PHE B 1 122 ? -10.231 33.223 16.484 1.00 11.37 119 PHE B CA 1
ATOM 2100 C C . PHE B 1 122 ? -9.294 33.546 15.330 1.00 10.64 119 PHE B C 1
ATOM 2101 O O . PHE B 1 122 ? -9.706 33.578 14.167 1.00 10.79 119 PHE B O 1
ATOM 2109 N N . PHE B 1 123 ? -8.032 33.791 15.655 1.00 10.38 120 PHE B N 1
ATOM 2110 C CA . PHE B 1 123 ? -7.084 34.197 14.636 1.00 10.66 120 PHE B CA 1
ATOM 2111 C C . PHE B 1 123 ? -6.750 33.053 13.686 1.00 9.98 120 PHE B C 1
ATOM 2112 O O . PHE B 1 123 ? -6.570 33.304 12.490 1.00 11.26 120 PHE B O 1
ATOM 2120 N N . ASP B 1 124 ? -6.648 31.820 14.191 1.00 10.79 121 ASP B N 1
ATOM 2121 C CA . ASP B 1 124 ? -6.411 30.692 13.300 1.00 10.79 121 ASP B CA 1
ATOM 2122 C C . ASP B 1 124 ? -7.525 30.586 12.261 1.00 11.46 121 ASP B C 1
ATOM 2123 O O . ASP B 1 124 ? -7.278 30.360 11.074 1.00 13.02 121 ASP B O 1
ATOM 2128 N N . HIS B 1 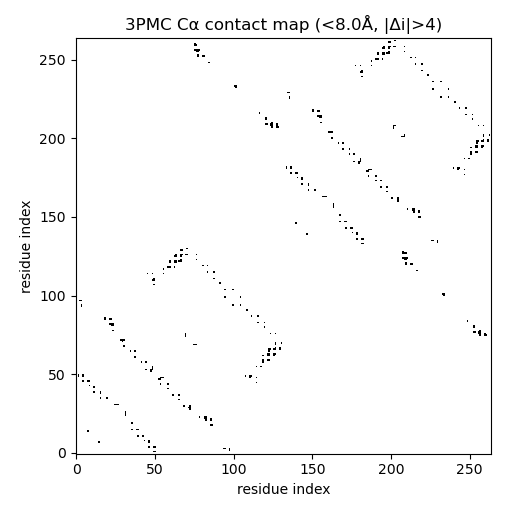125 ? -8.768 30.732 12.714 1.00 10.53 122 HIS B N 1
ATOM 2129 C CA . HIS B 1 125 ? -9.898 30.605 11.805 1.00 11.02 122 HIS B CA 1
ATOM 2130 C C . HIS B 1 125 ? -9.914 31.729 10.777 1.00 10.02 122 HIS B C 1
ATOM 2131 O O . HIS B 1 125 ? -10.146 31.497 9.594 1.00 12.12 122 HIS B O 1
ATOM 2138 N N . LEU B 1 126 ? -9.674 32.949 11.238 1.00 10.30 123 LEU B N 1
ATOM 2139 C CA . LEU B 1 126 ? -9.621 34.098 10.347 1.00 10.79 123 LEU B CA 1
ATOM 2140 C C . LEU B 1 126 ? -8.574 33.907 9.232 1.00 10.46 123 LEU B C 1
ATOM 2141 O O . LEU B 1 126 ? -8.847 34.117 8.042 1.00 11.85 123 LEU B O 1
ATOM 2146 N N . ILE B 1 127 ? -7.382 33.481 9.606 1.00 10.58 124 ILE B N 1
ATOM 2147 C CA . ILE B 1 127 ? -6.331 33.328 8.629 1.00 10.66 124 ILE B CA 1
ATOM 2148 C C . ILE B 1 127 ? -6.645 32.158 7.691 1.00 10.59 124 ILE B C 1
ATOM 2149 O O . ILE B 1 127 ? -6.546 32.305 6.472 1.00 10.84 124 ILE B O 1
ATOM 2154 N N . TYR B 1 128 ? -7.017 31.014 8.262 1.00 10.60 125 TYR B N 1
ATOM 2155 C CA . TYR B 1 128 ? -7.320 29.828 7.471 1.00 10.46 125 TYR B CA 1
ATOM 2156 C C . TYR B 1 128 ? -8.450 30.111 6.468 1.00 10.28 125 TYR B C 1
ATOM 2157 O O . TYR B 1 128 ? -8.323 29.829 5.286 1.00 11.34 125 TYR B O 1
ATOM 2166 N N . TYR B 1 129 ? -9.563 30.641 6.945 1.00 10.95 126 TYR B N 1
ATOM 2167 C CA . TYR B 1 129 ? -10.701 30.822 6.084 1.00 11.99 126 TYR B CA 1
ATOM 2168 C C . TYR B 1 129 ? -10.441 31.861 4.993 1.00 11.28 126 TYR B C 1
ATOM 2169 O O . TYR B 1 129 ? -10.908 31.713 3.850 1.00 12.35 126 TYR B O 1
ATOM 2178 N N . THR B 1 130 ? -9.704 32.916 5.332 1.00 10.98 127 THR B N 1
ATOM 2179 C CA . THR B 1 130 ? -9.431 33.979 4.354 1.00 10.66 127 THR B CA 1
ATOM 2180 C C . THR B 1 130 ? -8.537 33.463 3.247 1.00 10.18 127 THR B C 1
ATOM 2181 O O . THR B 1 130 ? -8.815 33.697 2.076 1.00 11.39 127 THR B O 1
ATOM 2185 N N . VAL B 1 131 ? -7.480 32.741 3.613 1.00 9.58 128 VAL B N 1
ATOM 2186 C CA . VAL B 1 131 ? -6.588 32.188 2.599 1.00 9.99 128 VAL B CA 1
ATOM 2187 C C . VAL B 1 131 ? -7.321 31.114 1.778 1.00 11.21 128 VAL B C 1
ATOM 2188 O O . VAL B 1 131 ? -7.216 31.096 0.550 1.00 11.63 128 VAL B O 1
ATOM 2192 N N . HIS B 1 132 ? -8.089 30.259 2.449 1.00 10.56 129 HIS B N 1
ATOM 2193 C CA . HIS B 1 132 ? -8.889 29.242 1.733 1.00 11.88 129 HIS B CA 1
ATOM 2194 C C . HIS B 1 132 ? -9.794 29.917 0.694 1.00 10.94 129 HIS B C 1
ATOM 2195 O O . HIS B 1 132 ? -9.859 29.489 -0.472 1.00 12.85 129 HIS B O 1
ATOM 2202 N N . SER B 1 133 ? -10.489 30.960 1.137 1.00 11.45 130 SER B N 1
ATOM 2203 C CA . SER B 1 133 ? -11.441 31.678 0.289 1.00 12.50 130 SER B CA 1
ATOM 2204 C C . SER B 1 133 ? -10.733 32.383 -0.878 1.00 12.26 130 SER B C 1
ATOM 2205 O O . SER B 1 133 ? -11.249 32.444 -2.002 1.00 14.14 130 SER B O 1
ATOM 2208 N N . TYR B 1 134 ? -9.576 32.973 -0.597 1.00 11.77 131 TYR B N 1
ATOM 2209 C CA . TYR B 1 134 ? -8.788 33.634 -1.627 1.00 12.18 131 TYR B CA 1
ATOM 2210 C C . TYR B 1 134 ? -8.530 32.637 -2.757 1.00 13.81 131 TYR B C 1
ATOM 2211 O O . TYR B 1 134 ? -8.760 32.948 -3.936 1.00 16.68 131 TYR B O 1
ATOM 2220 N N . TYR B 1 135 ? -8.050 31.447 -2.407 1.00 13.48 132 TYR B N 1
ATOM 2221 C CA . TYR B 1 135 ? -7.745 30.464 -3.428 1.00 14.82 132 TYR B CA 1
ATOM 2222 C C . TYR B 1 135 ? -8.970 29.883 -4.116 1.00 15.27 132 TYR B C 1
ATOM 2223 O O . TYR B 1 135 ? -8.937 29.628 -5.322 1.00 17.92 132 TYR B O 1
ATOM 2239 N N . GLU B 1 136 ? -10.054 29.726 -3.367 1.00 16.48 133 GLU B N 1
ATOM 2240 C CA . GLU B 1 136 ? -11.310 29.228 -3.926 1.00 17.57 133 GLU B CA 1
ATOM 2241 C C . GLU B 1 136 ? -11.864 30.226 -4.947 1.00 18.60 133 GLU B C 1
ATOM 2242 O O . GLU B 1 136 ? -12.341 29.827 -6.038 1.00 22.55 133 GLU B O 1
ATOM 2248 N N . GLN B 1 137 ? -11.828 31.515 -4.599 1.00 18.64 134 GLN B N 1
ATOM 2249 C CA . GLN B 1 137 ? -12.424 32.559 -5.453 1.00 19.18 134 GLN B CA 1
ATOM 2250 C C . GLN B 1 137 ? -11.535 32.914 -6.659 1.00 21.30 134 GLN B C 1
ATOM 2251 O O . GLN B 1 137 ? -12.041 33.349 -7.704 1.00 24.58 134 GLN B O 1
ATOM 2257 N N . LYS B 1 138 ? -10.219 32.732 -6.539 1.00 21.33 135 LYS B N 1
ATOM 2258 C CA . LYS B 1 138 ? -9.297 33.181 -7.576 1.00 25.27 135 LYS B CA 1
ATOM 2259 C C . LYS B 1 138 ? -9.250 32.147 -8.706 1.00 27.92 135 LYS B C 1
ATOM 2260 O O . LYS B 1 138 ? -9.114 32.513 -9.883 1.00 33.10 135 LYS B O 1
ATOM 2266 N N . ALA B 1 139 ? -9.390 30.877 -8.316 1.00 30.77 136 ALA B N 1
ATOM 2267 C CA . ALA B 1 139 ? -9.530 29.705 -9.196 1.00 33.26 136 ALA B CA 1
ATOM 2268 C C . ALA B 1 139 ? -10.311 29.972 -10.478 1.00 35.01 136 ALA B C 1
ATOM 2269 O O . ALA B 1 139 ? -10.492 29.061 -11.297 1.00 38.91 136 ALA B O 1
#